Protein AF-A0AA38Z536-F1 (afdb_monomer)

Radius of gyration: 33.62 Å; Cα contacts (8 Å, |Δi|>4): 97; chains: 1; bounding box: 64×44×102 Å

Solvent-accessible surface area (backbone atoms only — not comparable to full-atom values): 11945 Å² total; per-residue (Å²): 142,62,70,73,62,55,55,57,58,55,58,67,61,64,76,76,74,80,91,87,88,82,88,83,91,82,86,88,86,90,86,88,88,89,85,88,85,90,78,90,76,82,84,76,83,77,80,72,79,74,74,76,77,74,78,80,74,77,75,49,73,65,57,50,51,50,48,53,52,50,51,48,32,70,76,73,52,55,85,75,79,67,64,98,62,89,63,66,28,46,26,67,74,51,69,68,59,77,77,63,91,86,68,74,83,74,89,58,80,62,37,54,79,70,76,60,57,69,59,51,52,53,52,51,50,60,68,57,49,84,80,79,60,52,50,52,58,50,52,74,47,49,67,70,32,37,32,67,68,42,35,52,53,53,62,69,43,57,73,52,67,33,83,41,33,72,50,48,52,48,55,52,43,64,67,58,62,76,71,123

pLDDT: mean 72.98, std 23.35, range [28.44, 97.69]

Mean predicted aligned error: 19.37 Å

Organism: Vitis rotundifolia (NCBI:txid103349)

Secondary structure (DSSP, 8-state):
--HHHHHHHHHHHHTT--------------------------------------------HHHHHHHHHHHHHHHH-S-----S----SB-HHHHTPPPPTT--PPPPPPBSS-S-HHHHHHHHHHHH-SS---HHHHHHHHGGGB-THHHHHHHTSPTT-B-SHHHHHHHHHHHHGGG-

Foldseek 3Di:
DPPVVVVVVVVVVVPPPDDDDDDDDDDDDDDDDDDDDDDDDDDDDDPPPPPPPPPPPDDDPVNVVVVVVVVCCVVPVDPPPPDPDQAAQAAVVLVPDDDDVPDDQFQAQADALPDDLVVSVVRLCVRQPPDDDAQSNSSVNVLNNYDHPLNVVRSVRHHNNDHGNVRVSVVSCVVRVPPD

Sequence (180 aa):
MQIASLINKVEAQVQNTGESSQGLNHLPNVASPLDDAPHAYRTVQAERQTVESASVASLSIQQLQDMITNTIRAQYGGPSQSTLMYSKPYTKRIDNLRMSVGYQPPKFQSFDRKGNPKQHVAHFVETCNNASTDGDLLVKQFVRSLRGNAFDWYIDLALECIDSWDQMEREFLNRFYSTQ

Structure (mmCIF, N/CA/C/O backbone):
data_AF-A0AA38Z536-F1
#
_entry.id   AF-A0AA38Z536-F1
#
loop_
_atom_site.group_PDB
_atom_site.id
_atom_site.type_symbol
_atom_site.label_atom_id
_atom_site.label_alt_id
_atom_site.label_comp_id
_atom_site.label_asym_id
_atom_site.label_entity_id
_atom_site.label_seq_id
_atom_site.pdbx_PDB_ins_code
_atom_site.Cartn_x
_atom_site.Cartn_y
_atom_site.Cartn_z
_atom_site.occupancy
_atom_site.B_iso_or_equiv
_atom_site.auth_seq_id
_atom_site.auth_comp_id
_atom_site.auth_asym_id
_atom_site.auth_atom_id
_atom_site.pdbx_PDB_model_num
ATOM 1 N N . MET A 1 1 ? -12.674 -15.496 12.091 1.00 48.91 1 MET A N 1
ATOM 2 C CA . MET A 1 1 ? -13.256 -16.589 12.906 1.00 48.91 1 MET A CA 1
ATOM 3 C C . MET A 1 1 ? -13.116 -16.289 14.405 1.00 48.91 1 MET A C 1
ATOM 5 O O . MET A 1 1 ? -12.268 -16.880 15.053 1.00 48.91 1 MET A O 1
ATOM 9 N N . GLN A 1 2 ? -13.893 -15.354 14.970 1.00 54.22 2 GLN A N 1
ATOM 10 C CA . GLN A 1 2 ? -13.839 -15.067 16.424 1.00 54.22 2 GLN A CA 1
ATOM 11 C C . GLN A 1 2 ? -15.216 -15.015 17.109 1.00 54.22 2 GLN A C 1
ATOM 13 O O . GLN A 1 2 ? -15.301 -15.277 18.304 1.00 54.22 2 GLN A O 1
ATOM 18 N N . ILE A 1 3 ? -16.304 -14.797 16.360 1.00 49.22 3 ILE A N 1
ATOM 19 C CA . ILE A 1 3 ? -17.669 -14.733 16.917 1.00 49.22 3 ILE A CA 1
ATOM 20 C C . ILE A 1 3 ? -18.107 -16.089 17.503 1.00 49.22 3 ILE A C 1
ATOM 22 O O . ILE A 1 3 ? -18.658 -16.136 18.598 1.00 49.22 3 ILE A O 1
ATOM 26 N N . ALA A 1 4 ? -17.779 -17.204 16.838 1.00 46.78 4 ALA A N 1
ATOM 27 C CA . ALA A 1 4 ? -18.157 -18.545 17.298 1.00 46.78 4 ALA A CA 1
ATOM 28 C C . ALA A 1 4 ? -17.509 -18.950 18.641 1.00 46.78 4 ALA A C 1
ATOM 30 O O . ALA A 1 4 ? -18.078 -19.740 19.387 1.00 46.78 4 ALA A O 1
ATOM 31 N N . SER A 1 5 ? -16.344 -18.386 18.982 1.00 57.59 5 SER A N 1
ATOM 32 C CA . SER A 1 5 ? -15.638 -18.710 20.233 1.00 57.59 5 SER A CA 1
ATOM 33 C C . SER A 1 5 ? -16.320 -18.097 21.465 1.00 57.59 5 SER A C 1
ATOM 35 O O . SER A 1 5 ? -16.275 -18.657 22.559 1.00 57.59 5 SER A O 1
ATOM 37 N N . LEU A 1 6 ? -17.005 -16.963 21.287 1.00 57.28 6 LEU A N 1
ATOM 38 C CA . LEU A 1 6 ? -17.687 -16.260 22.375 1.00 57.28 6 LEU A CA 1
ATOM 39 C C . LEU A 1 6 ? -19.001 -16.942 22.778 1.00 57.28 6 LEU A C 1
ATOM 41 O O . LEU A 1 6 ? -19.302 -16.994 23.968 1.00 57.28 6 LEU A O 1
ATOM 45 N N . ILE A 1 7 ? -19.737 -17.516 21.819 1.00 63.94 7 ILE A N 1
ATOM 46 C CA . ILE A 1 7 ? -21.011 -18.211 22.083 1.00 63.94 7 ILE A CA 1
ATOM 47 C C . ILE A 1 7 ? -20.775 -19.456 22.951 1.00 63.94 7 ILE A C 1
ATOM 49 O O . ILE A 1 7 ? -21.395 -19.598 24.003 1.00 63.94 7 ILE A O 1
ATOM 53 N N . ASN A 1 8 ? -19.779 -20.278 22.601 1.00 57.94 8 ASN A N 1
ATOM 54 C CA . ASN A 1 8 ? -19.436 -21.478 23.374 1.00 57.94 8 ASN A CA 1
ATOM 55 C C . ASN A 1 8 ? -19.015 -21.166 24.820 1.00 57.94 8 ASN A C 1
ATOM 57 O O . ASN A 1 8 ? -19.243 -21.963 25.729 1.00 57.94 8 ASN A O 1
ATOM 61 N N . LYS A 1 9 ? -18.403 -19.999 25.060 1.00 57.59 9 LYS A N 1
ATOM 62 C CA . LYS A 1 9 ? -17.965 -19.604 26.405 1.00 57.59 9 LYS A CA 1
ATOM 63 C C . LYS A 1 9 ? -19.130 -19.181 27.304 1.00 57.59 9 LYS A C 1
ATOM 65 O O . LYS A 1 9 ? -19.032 -19.342 28.516 1.00 57.59 9 LYS A O 1
ATOM 70 N N . VAL A 1 10 ? -20.213 -18.664 26.723 1.00 56.56 10 VAL A N 1
ATOM 71 C CA . VAL A 1 10 ? -21.434 -18.306 27.459 1.00 56.56 10 VAL A CA 1
ATOM 72 C C . VAL A 1 10 ? -22.244 -19.557 27.797 1.00 56.56 10 VAL A C 1
ATOM 74 O O . VAL A 1 10 ? -22.670 -19.707 28.939 1.00 56.56 10 VAL A O 1
ATOM 77 N N . GLU A 1 11 ? -22.385 -20.497 26.861 1.00 54.31 11 GLU A N 1
ATOM 78 C CA . GLU A 1 11 ? -23.146 -21.737 27.088 1.00 54.31 11 GLU A CA 1
ATOM 79 C C . GLU A 1 11 ? -22.518 -22.622 28.178 1.00 54.31 11 GLU A C 1
ATOM 81 O O . GLU A 1 11 ? -23.232 -23.151 29.031 1.00 54.31 11 GLU A O 1
ATOM 86 N N . ALA A 1 12 ? -21.183 -22.684 28.245 1.00 53.28 12 ALA A N 1
ATOM 87 C CA . ALA A 1 12 ? -20.464 -23.443 29.272 1.00 53.28 12 ALA A CA 1
ATOM 88 C C . ALA A 1 12 ? -20.621 -22.882 30.703 1.00 53.28 12 ALA A C 1
ATOM 90 O O . ALA A 1 12 ? -20.361 -23.592 31.672 1.00 53.28 12 ALA A O 1
ATOM 91 N N . GLN A 1 13 ? -21.027 -21.617 30.861 1.00 49.41 13 GLN A N 1
ATOM 92 C CA . GLN A 1 13 ? -21.237 -20.996 32.177 1.00 49.41 13 GLN A CA 1
ATOM 93 C C . GLN A 1 13 ? -22.676 -21.167 32.685 1.00 49.41 13 GLN A C 1
ATOM 95 O O . GLN A 1 13 ? -22.898 -21.134 33.891 1.00 49.41 13 GLN A O 1
ATOM 100 N N . VAL A 1 14 ? -23.643 -21.402 31.792 1.00 52.78 14 VAL A N 1
ATOM 101 C CA . VAL A 1 14 ? -25.063 -21.570 32.152 1.00 52.78 14 VAL A CA 1
ATOM 102 C C . VAL A 1 14 ? -25.354 -22.967 32.717 1.00 52.78 14 VAL A C 1
ATOM 104 O O . VAL A 1 14 ? -26.267 -23.132 33.519 1.00 52.78 14 VAL A O 1
ATOM 107 N N . GLN A 1 15 ? -24.561 -23.979 32.361 1.00 44.53 15 GLN A N 1
ATOM 108 C CA . GLN A 1 15 ? -24.802 -25.370 32.773 1.00 44.53 15 GLN A CA 1
ATOM 109 C C . GLN A 1 15 ? -24.241 -25.738 34.155 1.00 44.53 15 GLN A C 1
ATOM 111 O O . GLN A 1 15 ? -24.565 -26.803 34.666 1.00 44.53 15 GLN A O 1
ATOM 116 N N . ASN A 1 16 ? -23.436 -24.875 34.787 1.00 42.03 16 ASN A N 1
ATOM 117 C CA . ASN A 1 16 ? -22.766 -25.196 36.056 1.00 42.03 16 ASN A CA 1
ATOM 118 C C . ASN A 1 16 ? -23.442 -24.584 37.299 1.00 42.03 16 ASN A C 1
ATOM 120 O O . ASN A 1 16 ? -22.838 -24.500 38.365 1.00 42.03 16 ASN A O 1
ATOM 124 N N . THR A 1 17 ? -24.679 -24.098 37.179 1.00 42.50 17 THR A N 1
ATOM 125 C CA . THR A 1 17 ? -25.432 -23.521 38.308 1.00 42.50 17 THR A CA 1
ATOM 126 C C . THR A 1 17 ? -26.811 -24.159 38.420 1.00 42.50 17 THR A C 1
ATOM 128 O O . THR A 1 17 ? -27.846 -23.539 38.209 1.00 42.50 17 THR A O 1
ATOM 131 N N . GLY A 1 18 ? -26.820 -25.441 38.763 1.00 37.59 18 GLY A N 1
ATOM 132 C CA . GLY A 1 18 ? -28.029 -26.157 39.131 1.00 37.59 18 GLY A CA 1
ATOM 133 C C . GLY A 1 18 ? -27.664 -27.370 39.965 1.00 37.59 18 GLY A C 1
ATOM 134 O O . GLY A 1 18 ? -27.091 -28.300 39.421 1.00 37.59 18 GLY A O 1
ATOM 135 N N . GLU A 1 19 ? -27.970 -27.295 41.265 1.00 32.78 19 GLU A N 1
ATOM 136 C CA . GLU A 1 19 ? -28.368 -28.382 42.181 1.00 32.78 19 GLU A CA 1
ATOM 137 C C . GLU A 1 19 ? -27.774 -28.202 43.587 1.00 32.78 19 GLU A C 1
ATOM 139 O O . GLU A 1 19 ? -26.619 -28.507 43.858 1.00 32.78 19 GLU A O 1
ATOM 144 N N . SER A 1 20 ? -28.597 -27.713 44.518 1.00 31.47 20 SER A N 1
ATOM 145 C CA . SER A 1 20 ? -29.037 -28.523 45.663 1.00 31.47 20 SER A CA 1
ATOM 146 C C . SER A 1 20 ? -29.929 -27.671 46.566 1.00 31.47 20 SER A C 1
ATOM 148 O O . SER A 1 20 ? -29.480 -26.783 47.289 1.00 31.47 20 SER A O 1
AT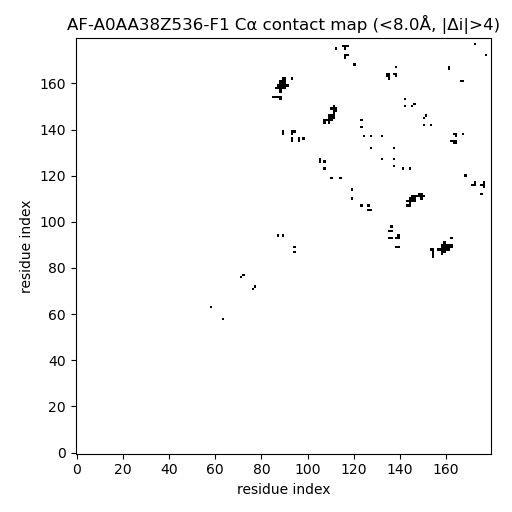OM 150 N N . SER A 1 21 ? -31.232 -27.927 46.483 1.00 39.59 21 SER A N 1
ATOM 151 C CA . SER A 1 21 ? -32.234 -27.451 47.429 1.00 39.59 21 SER A CA 1
ATOM 152 C C . SER A 1 21 ? -32.674 -28.633 48.276 1.00 39.59 21 SER A C 1
ATOM 154 O O . SER A 1 21 ? -33.301 -29.538 47.738 1.00 39.59 21 SER A O 1
ATOM 156 N N . GLN A 1 22 ? -32.423 -28.608 49.585 1.00 32.88 22 GLN A N 1
ATOM 157 C CA . GLN A 1 22 ? -33.219 -29.357 50.561 1.00 32.88 22 GLN A CA 1
ATOM 158 C C . GLN A 1 22 ? -33.340 -28.528 51.841 1.00 32.88 22 GLN A C 1
ATOM 160 O O . GLN A 1 22 ? -32.366 -28.306 52.555 1.00 32.88 22 GLN A O 1
ATOM 165 N N . GLY A 1 23 ? -34.545 -28.011 52.082 1.00 30.98 23 GLY A N 1
ATOM 166 C CA . GLY A 1 23 ? -34.912 -27.356 53.331 1.00 30.98 23 GLY A CA 1
ATOM 167 C C . GLY A 1 23 ? -35.476 -28.344 54.347 1.00 30.98 23 GLY A C 1
ATOM 168 O O . GLY A 1 23 ? -35.810 -29.469 53.994 1.00 30.98 23 GLY A O 1
ATOM 169 N N . LEU A 1 24 ? -35.633 -27.878 55.588 1.00 29.41 24 LEU A N 1
ATOM 170 C CA . LEU A 1 24 ? -36.774 -28.185 56.458 1.00 29.41 24 LEU A CA 1
ATOM 171 C C . LEU A 1 24 ? -36.710 -27.293 57.706 1.00 29.41 24 LEU A C 1
ATOM 173 O O . LEU A 1 24 ? -35.782 -27.367 58.506 1.00 29.41 24 LEU A O 1
ATOM 177 N N . ASN A 1 25 ? -37.721 -26.436 57.845 1.00 30.33 25 ASN A N 1
ATOM 178 C CA . ASN A 1 25 ? -38.027 -25.716 59.074 1.00 30.33 25 ASN A CA 1
ATOM 179 C C . ASN A 1 25 ? -38.697 -26.678 60.064 1.00 30.33 25 ASN A C 1
ATOM 181 O O . ASN A 1 25 ? -39.648 -27.360 59.687 1.00 30.33 25 ASN A O 1
ATOM 185 N N . HIS A 1 26 ? -38.277 -26.660 61.329 1.00 29.09 26 HIS A N 1
ATOM 186 C CA . HIS A 1 26 ? -39.119 -27.062 62.459 1.00 29.09 26 HIS A CA 1
ATOM 187 C C . HIS A 1 26 ? -38.606 -26.419 63.764 1.00 29.09 26 HIS A C 1
ATOM 189 O O . HIS A 1 26 ? -37.477 -26.647 64.183 1.00 29.09 26 HIS A O 1
ATOM 195 N N . LEU A 1 27 ? -39.459 -25.626 64.413 1.00 30.23 27 LEU A N 1
ATOM 196 C CA . LEU A 1 27 ? -39.486 -25.387 65.870 1.00 30.23 27 LEU A CA 1
ATOM 197 C C . LEU A 1 27 ? -40.826 -25.991 66.379 1.00 30.23 27 LEU A C 1
ATOM 199 O O . LEU A 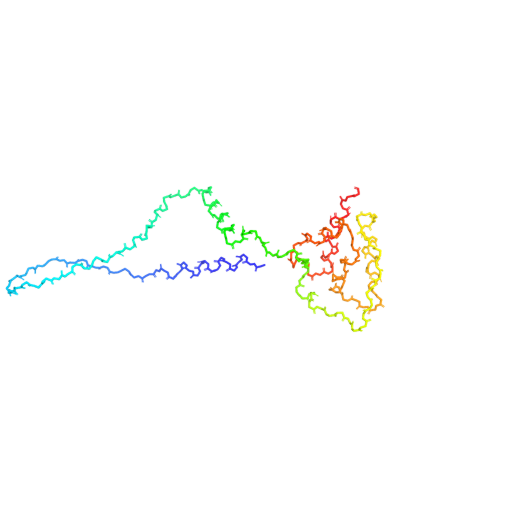1 27 ? -41.653 -26.306 65.513 1.00 30.23 27 LEU A O 1
ATOM 203 N N . PRO A 1 28 ? -41.137 -26.131 67.692 1.00 49.03 28 PRO A N 1
ATOM 204 C CA . PRO A 1 28 ? -40.502 -25.562 68.895 1.00 49.03 28 PRO A CA 1
ATOM 205 C C . PRO A 1 28 ? -40.251 -26.580 70.041 1.00 49.03 28 PRO A C 1
ATOM 207 O O . PRO A 1 28 ? -40.655 -27.732 69.933 1.00 49.03 28 PRO A O 1
ATOM 210 N N . ASN A 1 29 ? -39.613 -26.160 71.151 1.00 28.44 29 ASN A N 1
ATOM 211 C CA . ASN A 1 29 ? -40.203 -26.173 72.516 1.00 28.44 29 ASN A CA 1
ATOM 212 C C . ASN A 1 29 ? -39.171 -26.204 73.687 1.00 28.44 29 ASN A C 1
ATOM 214 O O . ASN A 1 29 ? -38.455 -27.179 73.873 1.00 28.44 29 ASN A O 1
ATOM 218 N N . VAL A 1 30 ? -39.172 -25.109 74.465 1.00 34.03 30 VAL A N 1
ATOM 219 C CA . VAL A 1 30 ? -39.109 -24.916 75.943 1.00 34.03 30 VAL A CA 1
ATOM 220 C C . VAL A 1 30 ? -38.250 -25.816 76.859 1.00 34.03 30 VAL A C 1
ATOM 222 O O . VAL A 1 30 ? -38.558 -26.988 77.039 1.00 34.03 30 VAL A O 1
ATOM 225 N N . ALA A 1 31 ? -37.332 -25.179 77.615 1.00 29.97 31 ALA A N 1
ATOM 226 C CA . ALA A 1 31 ? -37.276 -25.155 79.099 1.00 29.97 31 ALA A CA 1
ATOM 227 C C . ALA A 1 31 ? -36.183 -24.171 79.614 1.00 29.97 31 ALA A C 1
ATOM 229 O O . ALA A 1 31 ? -35.079 -24.137 79.081 1.00 29.97 31 ALA A O 1
ATOM 230 N N . SER A 1 32 ? -36.496 -23.361 80.634 1.00 34.34 32 SER A N 1
ATOM 231 C CA . SER A 1 32 ? -35.584 -22.472 81.409 1.00 34.34 32 SER A CA 1
ATOM 232 C C . SER A 1 32 ? -35.283 -23.098 82.798 1.00 34.34 32 SER A C 1
ATOM 234 O O . SER A 1 32 ? -35.813 -24.187 83.028 1.00 34.34 32 SER A O 1
ATOM 236 N N . PRO A 1 33 ? -34.638 -22.444 83.806 1.00 56.34 33 PRO A N 1
ATOM 237 C CA . PRO A 1 33 ? -33.730 -21.270 83.878 1.00 56.34 33 PRO A CA 1
ATOM 238 C C . PRO A 1 33 ? -32.483 -21.506 84.807 1.00 56.34 33 PRO A C 1
ATOM 240 O O . PRO A 1 33 ? -32.309 -22.615 85.298 1.00 56.34 33 PRO A O 1
ATOM 243 N N . LEU A 1 34 ? -31.726 -20.423 85.107 1.00 32.44 34 LEU A N 1
ATOM 244 C CA . LEU A 1 34 ? -30.812 -20.157 86.260 1.00 32.44 34 LEU A CA 1
ATOM 245 C C . LEU A 1 34 ? -29.289 -20.203 85.980 1.00 32.44 34 LEU A C 1
ATOM 247 O O . LEU A 1 34 ? -28.713 -21.272 85.835 1.00 32.44 34 LEU A O 1
ATOM 251 N N . ASP A 1 35 ? -28.634 -19.036 85.853 1.00 33.06 35 ASP A N 1
ATOM 252 C CA . ASP A 1 35 ? -27.904 -18.367 86.958 1.00 33.06 35 ASP A CA 1
ATOM 253 C C . ASP A 1 35 ? -26.936 -17.251 86.478 1.00 33.06 35 ASP A C 1
ATOM 255 O O . ASP A 1 35 ? -26.163 -17.409 85.538 1.00 33.06 35 ASP A O 1
ATOM 259 N N . ASP A 1 36 ? -27.048 -16.115 87.174 1.00 34.31 36 ASP A N 1
ATOM 260 C CA . ASP A 1 36 ? -26.065 -15.093 87.569 1.00 34.31 36 ASP A CA 1
ATOM 261 C C . ASP A 1 36 ? -25.081 -14.355 86.615 1.00 34.31 36 ASP A C 1
ATOM 263 O O . ASP A 1 36 ? -24.112 -14.883 86.079 1.00 34.31 36 ASP A O 1
ATOM 267 N N . ALA A 1 37 ? -25.249 -13.021 86.682 1.00 37.94 37 ALA A N 1
ATOM 268 C CA . ALA A 1 37 ? -24.255 -11.935 86.719 1.00 37.94 37 ALA A CA 1
ATOM 269 C C . ALA A 1 37 ? -23.686 -11.312 85.412 1.00 37.94 37 ALA A C 1
ATOM 271 O O . ALA A 1 37 ? -23.511 -11.976 84.393 1.00 37.94 37 ALA A O 1
ATOM 272 N N . PRO A 1 38 ? -23.409 -9.981 85.412 1.00 41.34 38 PRO A N 1
ATOM 273 C CA . PRO A 1 38 ? -23.367 -9.160 84.204 1.00 41.34 38 PRO A CA 1
ATOM 274 C C . PRO A 1 38 ? -21.939 -8.795 83.778 1.00 41.34 38 PRO A C 1
ATOM 276 O O . PRO A 1 38 ? -21.229 -8.071 84.478 1.00 41.34 38 PRO A O 1
ATOM 279 N N . HIS A 1 39 ? -21.546 -9.198 82.569 1.00 37.09 39 HIS A N 1
ATOM 280 C CA . HIS A 1 39 ? -20.328 -8.704 81.932 1.00 37.09 39 HIS A CA 1
ATOM 281 C C . HIS A 1 39 ? -20.659 -7.775 80.767 1.00 37.09 39 HIS A C 1
ATOM 283 O O . HIS A 1 39 ? -21.198 -8.172 79.736 1.00 37.09 39 HIS A O 1
ATOM 289 N N . ALA A 1 40 ? -20.319 -6.504 80.975 1.00 45.66 40 ALA A N 1
ATOM 290 C CA . ALA A 1 40 ? -20.342 -5.447 79.986 1.00 45.66 40 ALA A CA 1
ATOM 291 C C . ALA A 1 40 ? -19.540 -5.855 78.742 1.00 45.66 40 ALA A C 1
ATOM 293 O O . ALA A 1 40 ? -18.309 -5.905 78.778 1.00 45.66 40 ALA A O 1
ATOM 294 N N . TYR A 1 41 ? -20.229 -6.103 77.630 1.00 30.12 41 TYR A N 1
ATOM 295 C CA . TYR A 1 41 ? -19.590 -6.184 76.326 1.00 30.12 41 TYR A CA 1
ATOM 296 C C . TYR A 1 41 ? -19.787 -4.865 75.578 1.00 30.12 41 TYR A C 1
ATOM 298 O O . TYR A 1 41 ? -20.886 -4.377 75.328 1.00 30.12 41 TYR A O 1
ATOM 306 N N . ARG A 1 42 ? -18.640 -4.270 75.275 1.00 39.06 42 ARG A N 1
ATOM 307 C CA . ARG A 1 42 ? -18.422 -3.092 74.448 1.00 39.06 42 ARG A CA 1
ATOM 308 C C . ARG A 1 42 ? -18.968 -3.354 73.042 1.00 39.06 42 ARG A C 1
ATOM 310 O O . ARG A 1 42 ? -18.449 -4.212 72.334 1.00 39.06 42 ARG A O 1
ATOM 317 N N . THR A 1 43 ? -19.987 -2.603 72.632 1.00 34.22 43 THR A N 1
ATOM 318 C CA . THR A 1 43 ? -20.490 -2.602 71.254 1.00 34.22 43 THR A CA 1
ATOM 319 C C . THR A 1 43 ? -19.412 -2.041 70.331 1.00 34.22 43 THR A C 1
ATOM 321 O O . THR A 1 43 ? -19.176 -0.836 70.303 1.00 34.22 43 THR A O 1
ATOM 324 N N . VAL A 1 44 ? -18.739 -2.910 69.580 1.00 39.25 44 VAL A N 1
ATOM 325 C CA . VAL A 1 44 ? -17.951 -2.502 68.415 1.00 39.25 44 VAL A CA 1
ATOM 326 C C . VAL A 1 44 ? -18.920 -2.505 67.236 1.00 39.25 44 VAL A C 1
ATOM 328 O O . VAL A 1 44 ? -19.355 -3.563 66.786 1.00 39.25 44 VAL A O 1
ATOM 331 N N . GLN A 1 45 ? -19.333 -1.317 66.794 1.00 37.84 45 GLN A N 1
ATOM 332 C CA . GLN A 1 45 ? -20.113 -1.151 65.570 1.00 37.84 45 GLN A CA 1
ATOM 333 C C . GLN A 1 45 ? -19.238 -1.572 64.385 1.00 37.84 45 GLN A C 1
ATOM 335 O O . GLN A 1 45 ? -18.292 -0.880 64.023 1.00 37.84 45 GLN A O 1
ATOM 340 N N . ALA A 1 46 ? -19.534 -2.730 63.799 1.00 40.31 46 ALA A N 1
ATOM 341 C CA . ALA A 1 46 ? -19.035 -3.080 62.481 1.00 40.31 46 ALA A CA 1
ATOM 342 C C . ALA A 1 46 ? -19.844 -2.276 61.456 1.00 40.31 46 ALA A C 1
ATOM 344 O O . ALA A 1 46 ? -21.001 -2.600 61.178 1.00 40.31 46 ALA A O 1
ATOM 345 N N . GLU A 1 47 ? -19.250 -1.212 60.919 1.00 38.50 47 GLU A N 1
ATOM 346 C CA . GLU A 1 47 ? -19.753 -0.535 59.727 1.00 38.50 47 GLU A CA 1
ATOM 347 C C . GLU A 1 47 ? -19.725 -1.533 58.563 1.00 38.50 47 GLU A C 1
ATOM 349 O O . GLU A 1 47 ? -18.718 -1.728 57.884 1.00 38.50 47 GLU A O 1
ATOM 354 N N . ARG A 1 48 ? -20.852 -2.212 58.332 1.00 42.84 48 ARG A N 1
ATOM 355 C CA . ARG A 1 48 ? -21.129 -2.792 57.022 1.00 42.84 48 ARG A CA 1
ATOM 356 C C . ARG A 1 48 ? -21.222 -1.617 56.059 1.00 42.84 48 ARG A C 1
ATOM 358 O O . ARG A 1 48 ? -22.217 -0.899 56.066 1.00 42.84 48 ARG A O 1
ATOM 365 N N . GLN A 1 49 ? -20.197 -1.436 55.230 1.00 40.25 49 GLN A N 1
ATOM 366 C CA . GLN A 1 49 ? -20.367 -0.742 53.962 1.00 40.25 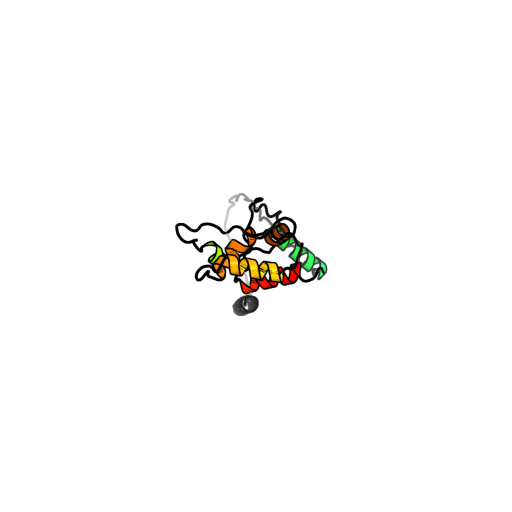49 GLN A CA 1
ATOM 367 C C . GLN A 1 49 ? -21.457 -1.488 53.197 1.00 40.25 49 GLN A C 1
ATOM 369 O O . GLN A 1 49 ? -21.237 -2.561 52.633 1.00 40.25 49 GLN A O 1
ATOM 374 N N . THR A 1 50 ? -22.666 -0.942 53.249 1.00 37.62 50 THR A N 1
ATOM 375 C CA . THR A 1 50 ? -23.744 -1.295 52.342 1.00 37.62 50 THR A CA 1
ATOM 376 C C . THR A 1 50 ? -23.240 -0.933 50.956 1.00 37.62 50 THR A C 1
ATOM 378 O O . THR A 1 50 ? -23.245 0.232 50.569 1.00 37.62 50 THR A O 1
ATOM 381 N N . VAL A 1 51 ? -22.748 -1.923 50.213 1.00 47.72 51 VAL A N 1
ATOM 382 C CA . VAL A 1 51 ? -22.702 -1.800 48.761 1.00 47.72 51 VAL A CA 1
ATOM 383 C C . VAL A 1 51 ? -24.166 -1.744 48.362 1.00 47.72 51 VAL A C 1
ATOM 385 O O . VAL A 1 51 ? -24.855 -2.766 48.372 1.00 47.72 51 VAL A O 1
ATOM 388 N N . GLU A 1 52 ? -24.666 -0.529 48.147 1.00 43.72 52 GLU A N 1
ATOM 389 C CA . GLU A 1 52 ? -25.993 -0.289 47.607 1.00 43.72 52 GLU A CA 1
ATOM 390 C C . GLU A 1 52 ? -26.080 -1.053 46.287 1.00 43.72 52 GLU A C 1
ATOM 392 O O . GLU A 1 52 ? -25.578 -0.628 45.248 1.00 43.72 52 GLU A O 1
ATOM 397 N N . SER A 1 53 ? -26.661 -2.250 46.344 1.00 53.50 53 SER A N 1
ATOM 398 C CA . SER A 1 53 ? -27.031 -2.991 45.151 1.00 53.50 53 SER A CA 1
ATOM 399 C C . SER A 1 53 ? -28.210 -2.242 44.560 1.00 53.50 53 SER A C 1
ATOM 401 O O . SER A 1 53 ? -29.358 -2.463 44.945 1.00 53.50 53 SER A O 1
ATOM 403 N N . ALA A 1 54 ? -27.905 -1.278 43.690 1.00 60.69 54 ALA A N 1
ATOM 404 C CA . ALA A 1 54 ? -28.905 -0.558 42.933 1.00 60.69 54 ALA A CA 1
ATOM 405 C C . ALA A 1 54 ? -29.754 -1.587 42.180 1.00 60.69 54 ALA A C 1
ATOM 407 O O . ALA A 1 54 ? -29.259 -2.353 41.352 1.00 60.69 54 ALA A O 1
ATOM 408 N N . SER A 1 55 ? -31.039 -1.631 42.521 1.00 61.88 55 SER A N 1
ATOM 409 C CA . SER A 1 55 ? -32.021 -2.438 41.813 1.00 61.88 55 SER A CA 1
ATOM 410 C C . SER A 1 55 ? -32.054 -1.993 40.351 1.00 61.88 55 SER A C 1
ATOM 412 O O . SER A 1 55 ? -32.388 -0.845 40.054 1.00 61.88 55 SER A O 1
ATOM 414 N N . VAL A 1 56 ? -31.700 -2.892 39.432 1.00 61.72 56 VAL A N 1
ATOM 415 C CA . VAL A 1 56 ? -31.816 -2.683 37.982 1.00 61.72 56 VAL A CA 1
ATOM 416 C C . VAL A 1 56 ? -33.273 -2.849 37.561 1.00 61.72 56 VAL A C 1
ATOM 418 O O . VAL A 1 56 ? -33.648 -3.792 36.866 1.00 61.72 56 VAL A O 1
ATOM 421 N N . ALA A 1 57 ? -34.133 -1.942 38.017 1.00 59.34 57 ALA A N 1
ATOM 422 C CA . ALA A 1 57 ? -35.480 -1.836 37.485 1.00 59.34 57 ALA A CA 1
ATOM 423 C C . ALA A 1 57 ? -35.373 -1.486 35.990 1.00 59.34 57 ALA A C 1
ATOM 425 O O . ALA A 1 57 ? -35.002 -0.371 35.636 1.00 59.34 57 ALA A O 1
ATOM 426 N N . SER A 1 58 ? -35.611 -2.499 35.148 1.00 67.31 58 SER A N 1
ATOM 427 C CA . SER A 1 58 ? -35.783 -2.461 33.688 1.00 67.31 58 SER A CA 1
ATOM 428 C C . SER A 1 58 ? -35.083 -1.295 32.980 1.00 67.31 58 SER A C 1
ATOM 430 O O . SER A 1 58 ? -35.698 -0.260 32.716 1.00 67.31 58 SER A O 1
ATOM 432 N N . LEU A 1 59 ? -33.809 -1.477 32.621 1.00 77.19 59 LEU A N 1
ATOM 433 C CA . LEU A 1 59 ? -33.159 -0.557 31.693 1.00 77.19 59 LEU A CA 1
ATOM 434 C C . LEU A 1 59 ? -33.856 -0.635 30.331 1.00 77.19 59 LEU A C 1
ATOM 436 O O . LEU A 1 59 ? -34.078 -1.719 29.789 1.00 77.19 59 LEU A O 1
ATOM 440 N N . SER A 1 60 ? -34.175 0.521 29.758 1.00 88.81 60 SER A N 1
ATOM 441 C CA . SER A 1 60 ? -34.602 0.603 28.365 1.00 88.81 60 SER A CA 1
ATOM 442 C C . SER A 1 60 ? -33.463 0.197 27.427 1.00 88.81 60 SER A C 1
ATOM 444 O O . SER A 1 60 ? -32.281 0.288 27.768 1.00 88.81 60 SER A O 1
ATOM 446 N N . ILE A 1 61 ? -33.816 -0.191 26.200 1.00 87.25 61 ILE A N 1
ATOM 447 C CA . ILE A 1 61 ? -32.840 -0.513 25.149 1.00 87.25 61 ILE A CA 1
ATOM 448 C C . ILE A 1 61 ? -31.860 0.650 24.939 1.00 87.25 61 ILE A C 1
ATOM 450 O O . ILE A 1 61 ? -30.666 0.413 24.778 1.00 87.25 61 ILE A O 1
ATOM 454 N N . GLN A 1 62 ? -32.338 1.895 25.016 1.00 89.31 62 GLN A N 1
ATOM 455 C CA . GLN A 1 62 ? -31.485 3.074 24.871 1.00 89.31 62 GLN A CA 1
ATOM 456 C C . GLN A 1 62 ? -30.466 3.181 26.010 1.00 89.31 62 GLN A C 1
ATOM 458 O O . GLN A 1 62 ? -29.285 3.392 25.766 1.00 89.31 62 GLN A O 1
ATOM 463 N N . GLN A 1 63 ? -30.890 2.947 27.252 1.00 87.69 63 GLN A N 1
ATOM 464 C CA . GLN A 1 63 ? -29.985 2.990 28.403 1.00 87.69 63 GLN A CA 1
ATOM 465 C C . GLN A 1 63 ? -28.945 1.865 28.356 1.00 87.69 63 GLN A C 1
ATOM 467 O O . GLN A 1 63 ? -27.804 2.066 28.767 1.00 87.69 63 GLN A O 1
ATOM 472 N N . LEU A 1 64 ? -29.308 0.697 27.816 1.00 90.81 64 LEU A N 1
ATOM 473 C CA . LEU A 1 64 ? -28.353 -0.381 27.560 1.00 90.81 64 LEU A CA 1
ATOM 474 C C . LEU A 1 64 ? -27.340 0.012 26.478 1.00 90.81 64 LEU A C 1
ATOM 476 O O . LEU A 1 64 ? -26.144 -0.204 26.664 1.00 90.81 64 LEU A O 1
ATOM 480 N N . GLN A 1 65 ? -27.788 0.622 25.378 1.00 90.00 65 GLN A N 1
ATOM 481 C CA . GLN A 1 65 ? -26.903 1.118 24.317 1.00 90.00 65 GLN A CA 1
ATOM 482 C C . GLN A 1 65 ? -25.941 2.193 24.829 1.00 90.00 65 GLN A C 1
ATOM 484 O O . GLN A 1 65 ? -24.746 2.143 24.527 1.00 90.00 65 GLN A O 1
ATOM 489 N N . ASP A 1 66 ? -26.437 3.123 25.640 1.00 89.94 66 ASP A N 1
ATOM 490 C CA . ASP A 1 66 ? -25.637 4.196 26.220 1.00 89.94 66 ASP A CA 1
ATOM 491 C C . ASP A 1 66 ? -24.625 3.638 27.221 1.00 89.94 66 ASP A C 1
ATOM 493 O O . ASP A 1 66 ? -23.455 4.013 27.189 1.00 89.94 66 ASP A O 1
ATOM 497 N N . MET A 1 67 ? -25.032 2.686 28.065 1.00 93.25 67 MET A N 1
ATOM 498 C CA . MET A 1 67 ? -24.133 2.008 28.997 1.00 93.25 67 MET A CA 1
ATOM 499 C C . MET A 1 67 ? -23.028 1.254 28.253 1.00 93.25 67 MET A C 1
ATOM 501 O O . MET A 1 67 ? -21.859 1.451 28.562 1.00 93.25 67 MET A O 1
ATOM 505 N N . ILE A 1 68 ? -23.364 0.465 27.226 1.00 89.06 68 ILE A N 1
ATOM 506 C CA . ILE A 1 68 ? -22.379 -0.256 26.403 1.00 89.06 68 ILE A CA 1
ATOM 507 C C . ILE A 1 68 ? -21.418 0.734 25.740 1.00 89.06 68 ILE A C 1
ATOM 509 O O . ILE A 1 68 ? -20.203 0.565 25.812 1.00 89.06 68 ILE A O 1
ATOM 513 N N . THR A 1 69 ? -21.949 1.799 25.142 1.00 88.81 69 THR A N 1
ATOM 514 C CA . THR A 1 69 ? -21.152 2.831 24.470 1.00 88.81 69 THR A CA 1
ATOM 515 C C . THR A 1 69 ? -20.216 3.535 25.452 1.00 88.81 69 THR A C 1
ATOM 517 O O . THR A 1 69 ? -19.040 3.742 25.153 1.00 88.81 69 THR A O 1
ATOM 520 N N . ASN A 1 70 ? -20.706 3.875 26.643 1.00 86.81 70 ASN A N 1
ATOM 521 C CA . ASN A 1 70 ? -19.929 4.549 27.677 1.00 86.81 70 ASN A CA 1
ATOM 522 C C . ASN A 1 70 ? -18.882 3.622 28.295 1.00 86.81 70 ASN A C 1
ATOM 524 O O . ASN A 1 70 ? -17.757 4.060 28.505 1.00 86.81 70 ASN A O 1
ATOM 528 N N . THR A 1 71 ? -19.197 2.346 28.524 1.00 87.38 71 THR A N 1
ATOM 529 C CA . THR A 1 71 ? -18.238 1.352 29.019 1.00 87.38 71 THR A CA 1
ATOM 530 C C . THR A 1 71 ? -17.160 1.055 27.979 1.00 87.38 71 THR A C 1
ATOM 532 O O . THR A 1 71 ? -15.986 1.023 28.331 1.00 87.38 71 THR A O 1
ATOM 535 N N . ILE A 1 72 ? -17.508 0.917 26.693 1.00 86.12 72 ILE A N 1
ATOM 536 C CA . ILE A 1 72 ? -16.519 0.769 25.614 1.00 86.12 72 ILE A CA 1
ATOM 537 C C . ILE A 1 72 ? -15.640 2.017 25.535 1.00 86.12 72 ILE A C 1
ATOM 539 O O . ILE A 1 72 ? -14.422 1.898 25.446 1.00 86.12 72 ILE A O 1
ATOM 543 N N . ARG A 1 73 ? -16.219 3.218 25.631 1.00 84.12 73 ARG A N 1
ATOM 544 C CA . ARG A 1 73 ? -15.443 4.463 25.640 1.00 84.12 73 ARG A CA 1
ATOM 545 C C . ARG A 1 73 ? -14.553 4.582 26.880 1.00 84.12 73 ARG A C 1
ATOM 547 O O . ARG A 1 73 ? -13.416 5.009 26.764 1.00 84.12 73 ARG A O 1
ATOM 554 N N . ALA A 1 74 ? -15.017 4.178 28.053 1.00 81.75 74 ALA A N 1
ATOM 555 C CA . ALA A 1 74 ? -14.214 4.223 29.272 1.00 81.75 74 ALA A CA 1
ATOM 556 C C . ALA A 1 74 ? -13.054 3.212 29.241 1.00 81.75 74 ALA A C 1
ATOM 558 O O . ALA A 1 74 ? -11.954 3.531 29.680 1.00 81.75 74 ALA A O 1
ATOM 559 N N . GLN A 1 75 ? -13.287 2.018 28.687 1.00 81.06 75 GLN A N 1
ATOM 560 C CA . GLN A 1 75 ? -12.301 0.932 28.649 1.00 81.06 75 GLN A CA 1
ATOM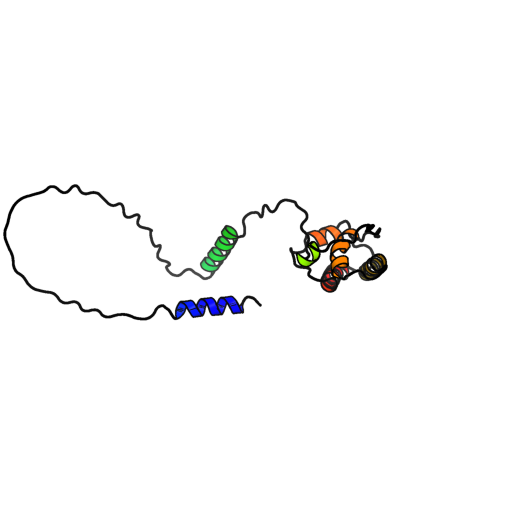 561 C C . GLN A 1 75 ? -11.354 1.004 27.441 1.00 81.06 75 GLN A C 1
ATOM 563 O O . GLN A 1 75 ? -10.222 0.536 27.523 1.00 81.06 75 GLN A O 1
ATOM 568 N N . TYR A 1 76 ? -11.810 1.574 26.323 1.00 68.75 76 TYR A N 1
ATOM 569 C CA . TYR A 1 76 ? -11.107 1.558 25.032 1.00 68.75 76 TYR A CA 1
ATOM 570 C C . TYR A 1 76 ? -11.117 2.906 24.292 1.00 68.75 76 TYR A C 1
ATOM 572 O O . TYR A 1 76 ? -10.428 3.052 23.289 1.00 68.75 76 TYR A O 1
ATOM 580 N N . GLY A 1 77 ? -11.886 3.890 24.759 1.00 62.47 77 GLY A N 1
ATOM 581 C CA . GLY A 1 77 ? -12.046 5.215 24.148 1.00 62.47 77 GLY A CA 1
ATOM 582 C C . GLY A 1 77 ? -11.500 6.348 25.015 1.00 62.47 77 GLY A C 1
ATOM 583 O O . GLY A 1 77 ? -12.096 7.425 25.074 1.00 62.47 77 GLY A O 1
ATOM 584 N N . GLY A 1 78 ? -10.364 6.126 25.680 1.00 63.72 78 GLY A N 1
ATOM 585 C CA . GLY A 1 78 ? -9.491 7.252 26.005 1.00 63.72 78 GLY A CA 1
ATOM 586 C C . GLY A 1 78 ? -9.042 7.927 24.701 1.00 63.72 78 GLY A C 1
ATOM 587 O O . GLY A 1 78 ? -9.057 7.273 23.653 1.00 63.72 78 GLY A O 1
ATOM 588 N N . PRO A 1 79 ? -8.602 9.201 24.715 1.00 54.16 79 PRO A N 1
ATOM 589 C CA . PRO A 1 79 ? -7.764 9.672 23.626 1.00 54.16 79 PRO A CA 1
ATOM 590 C C . PRO A 1 79 ? -6.617 8.672 23.566 1.00 54.16 79 PRO A C 1
ATOM 592 O O . PRO A 1 79 ? -5.856 8.569 24.530 1.00 54.16 79 PRO A O 1
ATOM 595 N N . SER A 1 80 ? -6.549 7.866 22.506 1.00 56.25 80 SER A N 1
ATOM 596 C CA . SER A 1 80 ? -5.398 7.016 22.274 1.00 56.25 80 SER A CA 1
ATOM 597 C C . SER A 1 80 ? -4.225 7.967 22.114 1.00 56.25 80 SER A C 1
ATOM 599 O O . SER A 1 80 ? -3.908 8.406 21.018 1.00 56.25 80 SER A O 1
ATOM 601 N N . GLN A 1 81 ? -3.558 8.288 23.218 1.00 55.31 81 GLN A N 1
ATOM 602 C CA . GLN A 1 81 ? -2.193 8.775 23.208 1.00 55.31 81 GLN A CA 1
ATOM 603 C C . GLN A 1 81 ? -1.288 7.584 22.879 1.00 55.31 81 GLN A C 1
ATOM 605 O O . GLN A 1 81 ? -0.349 7.263 23.596 1.00 55.31 81 GLN A O 1
ATOM 610 N N . SER A 1 82 ? -1.601 6.892 21.781 1.00 50.72 82 SER A N 1
ATOM 611 C CA . SER A 1 82 ? -0.558 6.312 20.972 1.00 50.72 82 SER A CA 1
ATOM 612 C C . SER A 1 82 ? 0.068 7.521 20.304 1.00 50.72 82 SER A C 1
ATOM 614 O O . SER A 1 82 ? -0.592 8.276 19.597 1.00 50.72 82 SER A O 1
ATOM 616 N N . THR A 1 83 ? 1.295 7.794 20.712 1.00 52.31 83 THR A N 1
ATOM 617 C CA . THR A 1 83 ? 2.186 8.827 20.214 1.00 52.31 83 THR A CA 1
ATOM 618 C C . THR A 1 83 ? 1.961 9.118 18.728 1.00 52.31 83 THR A C 1
ATOM 620 O O . THR A 1 83 ? 1.668 8.212 17.958 1.00 52.31 83 THR A O 1
ATOM 623 N N . LEU A 1 84 ? 2.197 10.367 18.323 1.00 58.72 84 LEU A N 1
ATOM 624 C CA . LEU A 1 84 ? 2.406 10.869 16.953 1.00 58.72 84 LEU A CA 1
ATOM 625 C C . LEU A 1 84 ? 3.429 10.070 16.091 1.00 58.72 84 LEU A C 1
ATOM 627 O O . LEU A 1 84 ? 4.047 10.614 15.180 1.00 58.72 84 LEU A O 1
ATOM 631 N N . MET A 1 85 ? 3.689 8.798 16.387 1.00 73.31 85 MET A N 1
ATOM 632 C CA . MET A 1 85 ? 4.554 7.920 15.631 1.00 73.31 85 MET A CA 1
ATOM 633 C C . MET A 1 85 ? 3.808 7.372 14.425 1.00 73.31 85 MET A C 1
ATOM 635 O O . MET A 1 85 ? 2.760 6.733 14.535 1.00 73.31 85 MET A O 1
ATOM 639 N N . TYR A 1 86 ? 4.430 7.584 13.269 1.00 80.38 86 TYR A N 1
ATOM 640 C CA . TYR A 1 86 ? 4.145 6.846 12.051 1.00 80.38 86 TYR A CA 1
ATOM 641 C C . TYR A 1 86 ? 4.029 5.352 12.370 1.00 80.38 86 TYR A C 1
ATOM 643 O O . TYR A 1 86 ? 4.995 4.715 12.801 1.00 80.38 86 TYR A O 1
ATOM 651 N N . SER A 1 87 ? 2.833 4.815 12.166 1.00 84.56 87 SER A N 1
ATOM 652 C CA . SER A 1 87 ? 2.541 3.407 12.376 1.00 84.56 87 SER A CA 1
ATOM 653 C C . SER A 1 87 ? 2.369 2.723 11.029 1.00 84.56 87 SER A C 1
ATOM 655 O O . SER A 1 87 ? 1.833 3.295 10.083 1.00 84.56 87 SER A O 1
ATOM 657 N N . LYS A 1 88 ? 2.888 1.501 10.916 1.00 91.75 88 LYS A N 1
ATOM 658 C CA . LYS A 1 88 ? 2.878 0.758 9.656 1.00 91.75 88 LYS A CA 1
ATOM 659 C C . LYS A 1 88 ? 1.541 0.018 9.518 1.00 91.75 88 LYS A C 1
ATOM 661 O O . LYS A 1 88 ? 1.172 -0.702 10.443 1.00 91.75 88 LYS A O 1
ATOM 666 N N . PRO A 1 89 ? 0.840 0.138 8.378 1.00 94.25 89 PRO A N 1
ATOM 667 C CA . PRO A 1 89 ? -0.465 -0.499 8.188 1.00 94.25 89 PRO A CA 1
ATOM 668 C C . PRO A 1 89 ? -0.374 -2.004 7.908 1.00 94.25 89 PRO A C 1
ATOM 670 O O . PRO A 1 89 ? -1.392 -2.682 7.830 1.00 94.25 89 PRO A O 1
ATOM 673 N N . TYR A 1 90 ? 0.833 -2.545 7.742 1.00 95.75 90 TYR A N 1
ATOM 674 C CA . TYR A 1 90 ? 1.051 -3.960 7.470 1.00 95.75 90 TYR A CA 1
ATOM 675 C C . TYR A 1 90 ? 1.354 -4.778 8.727 1.00 95.75 90 TYR A C 1
ATOM 677 O O . TYR A 1 90 ? 1.764 -4.240 9.756 1.00 95.75 90 TYR A O 1
ATOM 685 N N . THR A 1 91 ? 1.155 -6.092 8.641 1.00 95.44 91 THR A N 1
ATOM 686 C CA . THR A 1 91 ? 1.341 -7.011 9.771 1.00 95.44 91 THR A CA 1
ATOM 687 C C . THR A 1 91 ? 2.789 -7.070 10.265 1.00 95.44 91 THR A C 1
ATOM 689 O O . THR A 1 91 ? 3.755 -6.823 9.535 1.00 95.44 91 THR A O 1
ATOM 692 N N . LYS A 1 92 ? 2.969 -7.487 11.526 1.00 93.88 92 LYS A N 1
ATOM 693 C CA . LYS A 1 92 ? 4.301 -7.704 12.123 1.00 93.88 92 LYS A CA 1
ATOM 694 C C . LYS A 1 92 ? 5.150 -8.710 11.351 1.00 93.88 92 LYS A C 1
ATOM 696 O O . LYS A 1 92 ? 6.371 -8.595 11.376 1.00 93.88 92 LYS A O 1
ATOM 701 N N . ARG A 1 93 ? 4.536 -9.678 10.656 1.00 94.81 93 ARG A N 1
ATOM 702 C CA . ARG A 1 93 ? 5.262 -10.625 9.792 1.00 94.81 93 ARG A CA 1
ATOM 703 C C . ARG A 1 93 ? 6.070 -9.862 8.743 1.00 94.81 93 ARG A C 1
ATOM 705 O O . ARG A 1 93 ? 7.278 -10.059 8.649 1.00 94.81 93 ARG A O 1
ATOM 712 N N . ILE A 1 94 ? 5.415 -8.932 8.051 1.00 94.38 94 ILE A N 1
ATOM 713 C CA . ILE A 1 94 ? 6.025 -8.064 7.039 1.00 94.38 94 ILE A CA 1
ATOM 714 C C . ILE A 1 94 ? 7.022 -7.095 7.691 1.00 94.38 94 ILE A C 1
ATOM 716 O O . ILE A 1 94 ? 8.128 -6.872 7.180 1.00 94.38 94 ILE A O 1
ATOM 720 N N . ASP A 1 95 ? 6.692 -6.543 8.863 1.00 92.38 95 ASP A N 1
ATOM 721 C CA . ASP A 1 95 ? 7.603 -5.620 9.545 1.00 92.38 95 ASP A CA 1
ATOM 722 C C . ASP A 1 95 ? 8.902 -6.276 10.037 1.00 92.38 95 ASP A C 1
ATOM 724 O O . ASP A 1 95 ? 9.960 -5.645 10.043 1.00 92.38 95 ASP A O 1
ATOM 728 N N . ASN A 1 96 ? 8.869 -7.569 10.340 1.00 93.00 96 ASN A N 1
ATOM 729 C CA . ASN A 1 96 ? 10.047 -8.317 10.766 1.00 93.00 96 ASN A CA 1
ATOM 730 C C . ASN A 1 96 ? 10.953 -8.754 9.600 1.00 93.00 96 ASN A C 1
ATOM 732 O O . ASN A 1 96 ? 12.072 -9.208 9.839 1.00 93.00 96 ASN A O 1
ATOM 736 N N . LEU A 1 97 ? 10.525 -8.589 8.340 1.00 90.44 97 LEU A N 1
ATOM 737 C CA . LEU A 1 97 ? 11.363 -8.915 7.183 1.00 90.44 97 LEU A CA 1
ATOM 738 C C . LEU A 1 97 ? 12.588 -8.009 7.095 1.00 90.44 97 LEU A C 1
ATOM 740 O O . LEU A 1 97 ? 12.490 -6.778 7.112 1.00 90.44 97 LEU A O 1
ATOM 744 N N . ARG A 1 98 ? 13.759 -8.619 6.945 1.00 88.06 98 ARG A N 1
ATOM 745 C CA . ARG A 1 98 ? 15.016 -7.892 6.802 1.00 88.06 98 ARG A CA 1
ATOM 746 C C . ARG A 1 98 ? 15.322 -7.679 5.322 1.00 88.06 98 ARG A C 1
ATOM 748 O O . ARG A 1 98 ? 15.320 -8.630 4.550 1.00 88.06 98 ARG A O 1
ATOM 755 N N . MET A 1 99 ? 15.629 -6.438 4.945 1.00 86.12 99 MET A N 1
ATOM 756 C CA . MET A 1 99 ? 16.221 -6.161 3.632 1.00 86.12 99 MET A CA 1
ATOM 757 C C . MET A 1 99 ? 17.595 -6.835 3.545 1.00 86.12 99 MET A C 1
ATOM 759 O O . MET A 1 99 ? 18.302 -6.937 4.554 1.00 86.12 99 MET A O 1
ATOM 763 N N . SER A 1 100 ? 17.981 -7.290 2.353 1.00 83.31 100 SER A N 1
ATOM 764 C CA . SER A 1 100 ? 19.292 -7.905 2.145 1.00 83.31 100 SER A CA 1
ATOM 765 C C . SER A 1 100 ? 20.425 -6.940 2.508 1.00 83.31 100 SER A C 1
ATOM 767 O O . SER A 1 100 ? 20.307 -5.713 2.424 1.00 83.31 100 SER A O 1
ATOM 769 N N . VAL A 1 101 ? 21.550 -7.496 2.955 1.00 82.75 101 VAL A N 1
ATOM 770 C CA . VAL A 1 101 ? 22.733 -6.693 3.271 1.00 82.75 101 VAL A CA 1
ATOM 771 C C . VAL A 1 101 ? 23.248 -6.062 1.977 1.00 82.75 101 VAL A C 1
ATOM 773 O O . VAL A 1 101 ? 23.445 -6.756 0.985 1.00 82.75 101 VAL A O 1
ATOM 776 N N . GLY A 1 102 ? 23.441 -4.741 1.985 1.00 83.75 102 GLY A N 1
ATOM 777 C CA . GLY A 1 102 ? 23.833 -3.986 0.792 1.00 83.75 102 GLY A CA 1
ATOM 778 C C . GLY A 1 102 ? 22.665 -3.534 -0.087 1.00 83.75 102 GLY A C 1
ATOM 779 O O . GLY A 1 102 ? 22.912 -2.937 -1.133 1.00 83.75 102 GLY A O 1
ATOM 780 N N . TYR A 1 103 ? 21.414 -3.761 0.334 1.00 83.69 103 TYR A N 1
ATOM 781 C CA . TYR A 1 103 ? 20.241 -3.256 -0.371 1.00 83.69 103 TYR A CA 1
ATOM 782 C C . TYR A 1 103 ? 20.316 -1.739 -0.562 1.00 83.69 103 TYR A C 1
ATOM 784 O O . TYR A 1 103 ? 20.352 -0.981 0.410 1.00 83.69 103 TYR A O 1
ATOM 792 N N . GLN A 1 104 ? 20.310 -1.306 -1.822 1.00 83.88 104 GLN A N 1
ATOM 793 C CA . GLN A 1 104 ? 20.184 0.097 -2.185 1.00 83.88 104 GLN A CA 1
ATOM 794 C C . GLN A 1 104 ? 18.725 0.380 -2.530 1.00 83.88 104 GLN A C 1
ATOM 796 O O . GLN A 1 104 ? 18.221 -0.150 -3.521 1.00 83.88 104 GLN A O 1
ATOM 801 N N . PRO A 1 105 ? 18.029 1.194 -1.724 1.00 81.56 105 PRO A N 1
ATOM 802 C CA . PRO A 1 105 ? 16.626 1.473 -1.951 1.00 81.56 105 PRO A CA 1
ATOM 803 C C . PRO A 1 105 ? 16.415 2.151 -3.326 1.00 81.56 105 PRO A C 1
ATOM 805 O O . PRO A 1 105 ? 16.999 3.212 -3.558 1.00 81.56 105 PRO A O 1
ATOM 808 N N . PRO A 1 106 ? 15.563 1.610 -4.226 1.00 86.06 106 PRO A N 1
ATOM 809 C CA . PRO A 1 106 ? 15.327 2.202 -5.537 1.00 86.06 106 PRO A CA 1
ATOM 810 C C . PRO A 1 106 ? 14.789 3.624 -5.433 1.00 86.06 106 PRO A C 1
ATOM 812 O O . PRO A 1 106 ? 14.162 4.002 -4.432 1.00 86.06 106 PRO A O 1
ATOM 815 N N . LYS A 1 107 ? 15.028 4.409 -6.483 1.00 88.44 107 LYS A N 1
ATOM 816 C CA . LYS A 1 107 ? 14.413 5.724 -6.651 1.00 88.44 107 LYS A CA 1
ATOM 817 C C . LYS A 1 107 ? 13.075 5.536 -7.347 1.00 88.44 107 LYS A C 1
ATOM 819 O O . LYS A 1 107 ? 13.033 5.029 -8.462 1.00 88.44 107 LYS A O 1
ATOM 824 N N . PHE A 1 108 ? 12.005 5.967 -6.695 1.00 88.69 108 PHE A N 1
ATOM 825 C CA . PHE A 1 108 ? 10.664 5.910 -7.257 1.00 88.69 108 PHE A CA 1
ATOM 826 C C . PHE A 1 108 ? 10.248 7.278 -7.776 1.00 88.69 108 PHE A C 1
ATOM 828 O O . PHE A 1 108 ? 10.546 8.307 -7.166 1.00 88.69 108 PHE A O 1
ATOM 835 N N . GLN A 1 109 ? 9.488 7.281 -8.865 1.00 89.44 109 GLN A N 1
ATOM 836 C CA . GLN A 1 109 ? 8.624 8.410 -9.159 1.00 89.44 109 GLN A CA 1
ATOM 837 C C . GLN A 1 109 ? 7.485 8.403 -8.136 1.00 89.44 109 GLN A C 1
ATOM 839 O O . GLN A 1 109 ? 6.710 7.453 -8.074 1.00 89.44 109 GLN A O 1
ATOM 844 N N . SER A 1 110 ? 7.408 9.437 -7.299 1.00 92.75 110 SER A N 1
ATOM 845 C CA . SER A 1 110 ? 6.363 9.502 -6.278 1.00 92.75 110 SER A CA 1
ATOM 846 C C . SER A 1 110 ? 4.993 9.801 -6.891 1.00 92.75 110 SER A C 1
ATOM 848 O O . SER A 1 110 ? 4.857 10.746 -7.672 1.00 92.75 110 SER A O 1
ATOM 850 N N . PHE A 1 111 ? 3.979 9.053 -6.470 1.00 95.56 111 PHE A N 1
ATOM 851 C CA . PHE A 1 111 ? 2.579 9.255 -6.820 1.00 95.56 111 PHE A CA 1
ATOM 852 C C . PHE A 1 111 ? 1.881 10.154 -5.798 1.00 95.56 111 PHE A C 1
ATOM 854 O O . PHE A 1 111 ? 2.003 9.946 -4.592 1.00 95.56 111 PHE A O 1
ATOM 861 N N . ASP A 1 112 ? 1.145 11.152 -6.288 1.00 93.19 112 ASP A N 1
ATOM 862 C CA . ASP A 1 112 ? 0.433 12.160 -5.489 1.00 93.19 112 ASP A CA 1
ATOM 863 C C . ASP A 1 112 ? -1.040 12.311 -5.886 1.00 93.19 112 ASP A C 1
ATOM 865 O O . ASP A 1 112 ? -1.595 13.403 -5.781 1.00 93.19 112 ASP A O 1
ATOM 869 N N . ARG A 1 113 ? -1.663 11.215 -6.352 1.00 90.44 113 ARG A N 1
ATOM 870 C CA . ARG A 1 113 ? -3.003 11.154 -6.976 1.00 90.44 113 ARG A CA 1
ATOM 871 C C . ARG A 1 113 ? -3.056 11.616 -8.434 1.00 90.44 113 ARG A C 1
ATOM 873 O O . ARG A 1 113 ? -4.064 11.380 -9.095 1.00 90.44 113 ARG A O 1
ATOM 880 N N . LYS A 1 114 ? -2.001 12.228 -8.975 1.00 88.38 114 LYS A N 1
ATOM 881 C CA . LYS A 1 114 ? -1.961 12.594 -10.397 1.00 88.38 114 LYS A CA 1
ATOM 882 C C . LYS A 1 114 ? -1.447 11.439 -11.251 1.00 88.38 114 LYS A C 1
ATOM 884 O O . LYS A 1 114 ? -0.451 10.800 -10.923 1.00 88.38 114 LYS A O 1
ATOM 889 N N . GLY A 1 115 ? -2.098 11.232 -12.391 1.00 88.44 115 GLY A N 1
ATOM 890 C CA . GLY A 1 115 ? -1.756 10.169 -13.334 1.00 88.44 115 GLY A CA 1
ATOM 891 C C . GLY A 1 115 ? -2.534 8.879 -13.083 1.00 88.44 115 GLY A C 1
ATOM 892 O O . GLY A 1 115 ? -3.510 8.856 -12.338 1.00 88.44 115 GLY A O 1
ATOM 893 N N . ASN A 1 116 ? -2.129 7.805 -13.757 1.00 92.75 116 ASN A N 1
ATOM 894 C CA . ASN A 1 116 ? -2.844 6.534 -13.732 1.00 92.75 116 ASN A CA 1
ATOM 895 C C . ASN A 1 116 ? -2.332 5.633 -12.586 1.00 92.75 116 ASN A C 1
ATOM 897 O O . ASN A 1 116 ? -1.173 5.209 -12.632 1.00 92.75 116 ASN A O 1
ATOM 901 N N . PRO A 1 117 ? -3.179 5.269 -11.602 1.00 95.38 117 PRO A N 1
ATOM 902 C CA . PRO A 1 117 ? -2.777 4.401 -10.494 1.00 95.38 117 PRO A CA 1
ATOM 903 C C . PRO A 1 117 ? -2.262 3.024 -10.939 1.00 95.38 117 PRO A C 1
ATOM 905 O O . PRO A 1 117 ? -1.308 2.518 -10.359 1.00 95.38 117 PRO A O 1
ATOM 908 N N . LYS A 1 118 ? -2.831 2.425 -11.998 1.00 94.94 118 LYS A N 1
ATOM 909 C CA . LYS A 1 118 ? -2.370 1.126 -12.523 1.00 94.94 118 LYS A CA 1
ATOM 910 C C . LYS A 1 118 ? -0.974 1.224 -13.134 1.00 94.94 118 LYS A C 1
ATOM 912 O O . LYS A 1 118 ? -0.162 0.327 -12.941 1.00 94.94 118 LYS A O 1
ATOM 917 N N . GLN A 1 119 ? -0.682 2.315 -13.846 1.00 95.25 119 GLN A N 1
ATOM 918 C CA . GLN A 1 119 ? 0.666 2.548 -14.379 1.00 95.25 119 GLN A CA 1
ATOM 919 C C . GLN A 1 119 ? 1.676 2.748 -13.248 1.00 95.25 119 GLN A C 1
ATOM 921 O O . GLN A 1 119 ? 2.769 2.197 -13.317 1.00 95.25 119 GLN A O 1
ATOM 926 N N . HIS A 1 120 ? 1.299 3.477 -12.191 1.00 96.19 120 HIS A N 1
ATOM 927 C CA . HIS A 1 120 ? 2.142 3.628 -11.002 1.00 96.19 120 HIS A CA 1
ATOM 928 C C . HIS A 1 120 ? 2.485 2.276 -10.369 1.00 96.19 120 HIS A C 1
ATOM 930 O O . HIS A 1 120 ? 3.657 1.992 -10.140 1.00 96.19 120 HIS A O 1
ATOM 936 N N . VAL A 1 121 ? 1.480 1.422 -10.148 1.00 95.56 121 VAL A N 1
ATOM 937 C CA .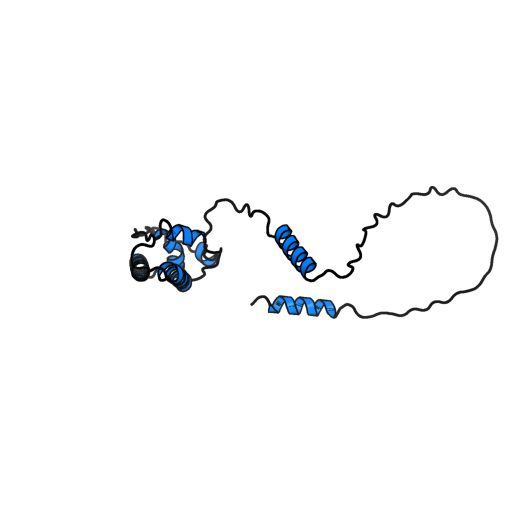 VAL A 1 121 ? 1.672 0.068 -9.604 1.00 95.56 121 VAL A CA 1
ATOM 938 C C . VAL A 1 121 ? 2.606 -0.757 -10.492 1.00 95.56 121 VAL A C 1
ATOM 940 O O . VAL A 1 121 ? 3.578 -1.315 -9.990 1.00 95.56 121 VAL A O 1
ATOM 943 N N . ALA A 1 122 ? 2.371 -0.783 -11.807 1.00 94.19 122 ALA A N 1
ATOM 944 C CA . ALA A 1 122 ? 3.214 -1.528 -12.741 1.00 94.19 122 ALA A CA 1
ATOM 945 C C . ALA A 1 122 ? 4.677 -1.046 -12.716 1.00 94.19 122 ALA A C 1
ATOM 947 O O . ALA A 1 122 ? 5.596 -1.857 -12.616 1.00 94.19 122 ALA A O 1
ATOM 948 N N . HIS A 1 123 ? 4.904 0.272 -12.735 1.00 93.81 123 HIS A N 1
ATOM 949 C CA . HIS A 1 123 ? 6.249 0.844 -12.641 1.00 93.81 123 HIS A CA 1
ATOM 950 C C . HIS A 1 123 ? 6.923 0.558 -11.298 1.00 93.81 123 HIS A C 1
ATOM 952 O O . HIS A 1 123 ? 8.125 0.290 -11.265 1.00 93.81 123 HIS A O 1
ATOM 958 N N . PHE A 1 124 ? 6.171 0.613 -10.198 1.00 94.50 124 PHE A N 1
ATOM 959 C CA . PHE A 1 124 ? 6.677 0.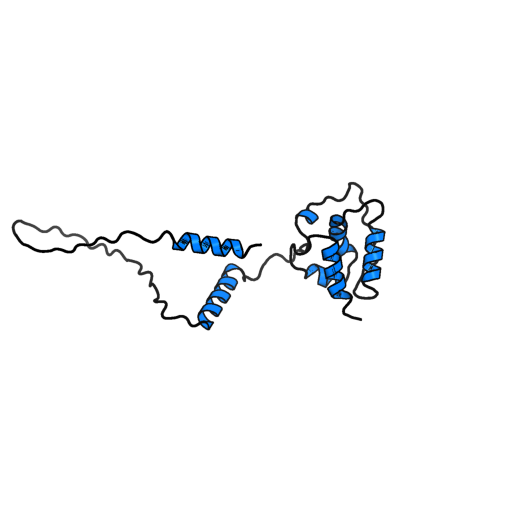279 -8.872 1.00 94.50 124 PHE A CA 1
ATOM 960 C C . PHE A 1 124 ? 7.149 -1.178 -8.811 1.00 94.50 124 PHE A C 1
ATOM 962 O O . PHE A 1 124 ? 8.282 -1.424 -8.399 1.00 94.50 124 PHE A O 1
ATOM 969 N N . VAL A 1 125 ? 6.319 -2.120 -9.274 1.00 93.12 125 VAL A N 1
ATOM 970 C CA . VAL A 1 125 ? 6.660 -3.549 -9.302 1.00 93.12 125 VAL A CA 1
ATOM 971 C C . VAL A 1 125 ? 7.906 -3.784 -10.149 1.00 93.12 125 VAL A C 1
ATOM 973 O O . VAL A 1 125 ? 8.848 -4.399 -9.661 1.00 93.12 125 VAL A O 1
ATOM 976 N N . GLU A 1 126 ? 7.966 -3.229 -11.362 1.00 91.81 126 GLU A N 1
ATOM 977 C CA . GLU A 1 126 ? 9.125 -3.381 -12.252 1.00 91.81 126 GLU A CA 1
ATOM 978 C C . GLU A 1 126 ? 10.411 -2.817 -11.626 1.00 91.81 126 GLU A C 1
ATOM 980 O O . GLU A 1 126 ? 11.464 -3.443 -11.679 1.00 91.81 126 GLU A O 1
ATOM 985 N N . THR A 1 127 ? 10.315 -1.670 -10.945 1.00 90.94 127 THR A N 1
ATOM 986 C CA . THR A 1 127 ? 11.449 -1.035 -10.247 1.00 90.94 127 THR A CA 1
ATOM 987 C C . THR A 1 127 ? 11.932 -1.854 -9.044 1.00 90.94 127 THR A C 1
ATOM 989 O O . THR A 1 127 ? 13.085 -1.737 -8.629 1.00 90.94 127 THR A O 1
ATOM 992 N N . CYS A 1 128 ? 11.052 -2.654 -8.442 1.00 87.62 128 CYS A N 1
ATOM 993 C CA . CYS A 1 128 ? 11.401 -3.543 -7.342 1.00 87.62 128 CYS A CA 1
ATOM 994 C C . CYS A 1 128 ? 11.850 -4.932 -7.816 1.00 87.62 128 CYS A C 1
ATOM 996 O O . CYS A 1 128 ? 12.513 -5.626 -7.048 1.00 87.62 128 CYS A O 1
ATOM 998 N N . ASN A 1 129 ? 11.509 -5.369 -9.030 1.00 76.88 129 ASN A N 1
ATOM 999 C CA . ASN A 1 129 ? 11.634 -6.765 -9.454 1.00 76.88 129 ASN A CA 1
ATOM 1000 C C . ASN A 1 129 ? 12.978 -7.125 -10.119 1.00 76.88 129 ASN A C 1
ATOM 1002 O O . ASN A 1 129 ? 13.047 -7.998 -10.980 1.00 76.88 129 ASN A O 1
ATOM 1006 N N . ASN A 1 130 ? 14.082 -6.504 -9.706 1.00 63.19 130 ASN A N 1
ATOM 1007 C CA . ASN A 1 130 ? 15.362 -6.696 -10.392 1.00 63.19 130 ASN A CA 1
ATOM 1008 C C . ASN A 1 130 ? 15.984 -8.101 -10.232 1.00 63.19 130 ASN A C 1
ATOM 1010 O O . ASN A 1 130 ? 16.906 -8.391 -10.988 1.00 63.19 130 ASN A O 1
ATOM 1014 N N . ALA A 1 131 ? 15.516 -8.962 -9.308 1.00 49.09 131 ALA A N 1
ATOM 1015 C CA . ALA A 1 131 ? 15.861 -10.400 -9.252 1.00 49.09 131 ALA A CA 1
ATOM 1016 C C . ALA A 1 131 ? 15.110 -11.182 -8.138 1.00 49.09 131 ALA A C 1
ATOM 1018 O O . ALA A 1 131 ? 15.764 -11.761 -7.278 1.00 49.09 131 ALA A O 1
ATOM 1019 N N . SER A 1 132 ? 13.768 -11.252 -8.141 1.00 57.19 132 SER A N 1
ATOM 1020 C CA . SER A 1 132 ? 12.951 -11.993 -7.138 1.00 57.19 132 SER A CA 1
ATOM 1021 C C . SER A 1 132 ? 12.691 -11.250 -5.818 1.00 57.19 132 SER A C 1
ATOM 1023 O O . SER A 1 132 ? 13.089 -11.694 -4.738 1.00 57.19 132 SER A O 1
ATOM 1025 N N . THR A 1 133 ? 11.966 -10.134 -5.885 1.00 68.19 133 THR A N 1
ATOM 1026 C CA . THR A 1 133 ? 11.461 -9.473 -4.672 1.00 68.19 133 THR A CA 1
ATOM 1027 C C . THR A 1 133 ? 10.189 -10.167 -4.184 1.00 68.19 133 THR A C 1
ATOM 1029 O O . THR A 1 133 ? 9.211 -10.269 -4.918 1.00 68.19 133 THR A O 1
ATOM 1032 N N . ASP A 1 134 ? 10.215 -10.639 -2.937 1.00 83.88 134 ASP A N 1
ATOM 1033 C CA . ASP A 1 134 ? 9.057 -11.183 -2.218 1.00 83.88 134 ASP A CA 1
ATOM 1034 C C . ASP A 1 134 ? 7.913 -10.148 -2.176 1.00 83.88 134 ASP A C 1
ATOM 1036 O O . ASP A 1 134 ? 8.156 -8.957 -1.954 1.00 83.88 134 ASP A O 1
ATOM 1040 N N . GLY A 1 135 ? 6.663 -10.581 -2.365 1.00 91.62 135 GLY A N 1
ATOM 1041 C CA . GLY A 1 135 ? 5.489 -9.710 -2.279 1.00 91.62 135 GLY A CA 1
ATOM 1042 C C . GLY A 1 135 ? 5.405 -8.958 -0.946 1.00 91.62 135 GLY A C 1
ATOM 1043 O O . GLY A 1 135 ? 5.049 -7.779 -0.920 1.00 91.62 135 GLY A O 1
ATOM 1044 N N . ASP A 1 136 ? 5.838 -9.569 0.156 1.00 93.50 136 ASP A N 1
ATOM 1045 C CA . ASP A 1 136 ? 5.870 -8.887 1.450 1.00 93.50 136 ASP A CA 1
ATOM 1046 C C . ASP A 1 136 ? 6.911 -7.738 1.461 1.00 93.50 136 ASP A C 1
ATOM 1048 O O . ASP A 1 136 ? 6.700 -6.685 2.074 1.00 93.50 136 ASP A O 1
ATOM 1052 N N . LEU A 1 137 ? 8.019 -7.867 0.717 1.00 92.12 137 LEU A N 1
ATOM 1053 C CA . LEU A 1 137 ? 8.974 -6.769 0.527 1.00 92.12 137 LEU A CA 1
ATOM 1054 C C . LEU A 1 137 ? 8.403 -5.654 -0.356 1.00 92.12 137 LEU A C 1
ATOM 1056 O O . LEU A 1 137 ? 8.746 -4.491 -0.136 1.00 92.12 137 LEU A O 1
ATOM 1060 N N . LEU A 1 138 ? 7.521 -5.964 -1.313 1.00 93.81 138 LEU A N 1
ATOM 1061 C CA . LEU A 1 138 ? 6.808 -4.942 -2.087 1.00 93.81 138 LEU A CA 1
ATOM 1062 C C . LEU A 1 138 ? 5.918 -4.089 -1.174 1.00 93.81 138 LEU A C 1
ATOM 1064 O O . LEU A 1 138 ? 6.016 -2.860 -1.202 1.00 93.81 138 LEU A O 1
ATOM 1068 N N . VAL A 1 139 ? 5.139 -4.721 -0.287 1.00 95.88 139 VAL A N 1
ATOM 1069 C CA . VAL A 1 139 ? 4.306 -4.019 0.712 1.00 95.88 139 VAL A CA 1
ATOM 1070 C C . VAL A 1 139 ? 5.149 -3.051 1.538 1.00 95.88 139 VAL A C 1
ATOM 1072 O O . VAL A 1 139 ? 4.812 -1.874 1.679 1.00 95.88 139 VAL A O 1
ATOM 1075 N N . LYS A 1 140 ? 6.293 -3.527 2.039 1.00 92.56 140 LYS A N 1
ATOM 1076 C CA . LYS A 1 140 ? 7.180 -2.747 2.907 1.00 92.56 140 LYS A CA 1
ATOM 1077 C C . LYS A 1 140 ? 7.761 -1.508 2.225 1.00 92.56 140 LYS A C 1
ATOM 1079 O O . LYS A 1 140 ? 8.065 -0.516 2.890 1.00 92.56 140 LYS A O 1
ATOM 1084 N N . GLN A 1 141 ? 7.938 -1.567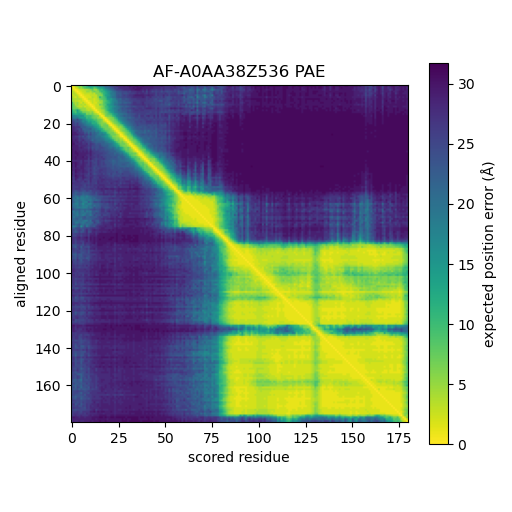 0.909 1.00 92.88 141 GLN A N 1
ATOM 1085 C CA . GLN A 1 141 ? 8.550 -0.501 0.124 1.00 92.88 141 GLN A CA 1
ATOM 1086 C C . GLN A 1 141 ? 7.558 0.475 -0.486 1.00 92.88 141 GLN A C 1
ATOM 1088 O O . GLN A 1 141 ? 7.957 1.598 -0.795 1.00 92.88 141 GLN A O 1
ATOM 1093 N N . PHE A 1 142 ? 6.297 0.077 -0.637 1.00 95.62 142 PHE A N 1
ATOM 1094 C CA . PHE A 1 142 ? 5.305 0.834 -1.390 1.00 95.62 142 PHE A CA 1
ATOM 1095 C C . PHE A 1 142 ? 5.167 2.286 -0.926 1.00 95.62 142 PHE A C 1
ATOM 1097 O O . PHE A 1 142 ? 5.133 3.193 -1.756 1.00 95.62 142 PHE A O 1
ATOM 1104 N N . VAL A 1 143 ? 5.226 2.527 0.389 1.00 95.12 143 VAL A N 1
ATOM 1105 C CA . VAL A 1 143 ? 5.175 3.869 0.994 1.00 95.12 143 VAL A CA 1
ATOM 1106 C C . VAL A 1 143 ? 6.209 4.846 0.417 1.00 95.12 143 VAL A C 1
ATOM 1108 O O . VAL A 1 143 ? 5.948 6.038 0.297 1.00 95.12 143 VAL A O 1
ATOM 1111 N N . ARG A 1 144 ? 7.376 4.349 -0.014 1.00 93.75 144 ARG A N 1
ATOM 1112 C CA . ARG A 1 144 ? 8.465 5.160 -0.589 1.00 93.75 144 ARG A CA 1
ATOM 1113 C C . ARG A 1 144 ? 8.136 5.687 -1.988 1.00 93.75 144 ARG A C 1
ATOM 1115 O O . ARG A 1 144 ? 8.834 6.564 -2.491 1.00 93.75 144 ARG A O 1
ATOM 1122 N N . SER A 1 145 ? 7.100 5.136 -2.613 1.00 95.81 145 SER A N 1
ATOM 1123 C CA . SER A 1 145 ? 6.574 5.557 -3.909 1.00 95.81 145 SER A CA 1
ATOM 1124 C C . SER A 1 145 ? 5.419 6.558 -3.787 1.00 95.81 145 SER A C 1
ATOM 1126 O O . SER A 1 145 ? 4.889 6.988 -4.806 1.00 95.81 145 SER A O 1
ATOM 1128 N N . LEU A 1 146 ? 5.022 6.953 -2.572 1.00 96.56 146 LEU A N 1
ATOM 1129 C CA . LEU A 1 146 ? 3.869 7.822 -2.321 1.00 96.56 146 LEU A CA 1
ATOM 1130 C C . LEU A 1 146 ? 4.310 9.193 -1.793 1.00 96.56 146 LEU A C 1
ATOM 1132 O O . LEU A 1 146 ? 5.320 9.312 -1.101 1.00 96.56 146 LEU A O 1
ATOM 1136 N N . ARG A 1 147 ? 3.540 10.240 -2.105 1.00 96.12 147 ARG A N 1
ATOM 1137 C CA . ARG A 1 147 ? 3.679 11.579 -1.509 1.00 96.12 147 ARG A CA 1
ATOM 1138 C C . ARG A 1 147 ? 2.321 12.283 -1.416 1.00 96.12 147 ARG A C 1
ATOM 1140 O O . ARG A 1 147 ? 1.367 11.884 -2.085 1.00 96.12 147 ARG A O 1
ATOM 1147 N N . GLY A 1 148 ? 2.254 13.361 -0.633 1.00 95.00 148 GLY A N 1
ATOM 1148 C CA . GLY A 1 148 ? 1.036 14.168 -0.468 1.00 95.00 148 GLY A CA 1
ATOM 1149 C C . GLY A 1 148 ? -0.168 13.303 -0.094 1.00 95.00 148 GLY A C 1
ATOM 1150 O O . GLY A 1 148 ? -0.022 12.342 0.654 1.00 95.00 148 GLY A O 1
ATOM 1151 N N . ASN A 1 149 ? -1.320 13.553 -0.717 1.00 93.12 149 ASN A N 1
ATOM 1152 C CA . ASN A 1 149 ? -2.572 12.850 -0.422 1.00 93.12 149 ASN A CA 1
ATOM 1153 C C . ASN A 1 149 ? -2.497 11.317 -0.538 1.00 93.12 149 ASN A C 1
ATOM 1155 O O . ASN A 1 149 ? -3.296 10.620 0.084 1.00 93.12 149 ASN A O 1
ATOM 1159 N N . ALA A 1 150 ? -1.590 10.779 -1.361 1.00 96.12 150 ALA A N 1
ATOM 1160 C CA . ALA A 1 150 ? -1.404 9.334 -1.451 1.00 96.12 150 ALA A CA 1
ATOM 1161 C C . ALA A 1 150 ? -0.662 8.778 -0.229 1.00 96.12 150 ALA A C 1
ATOM 1163 O O . ALA A 1 150 ? -0.977 7.689 0.240 1.00 96.12 150 ALA A O 1
ATOM 1164 N N . PHE A 1 151 ? 0.293 9.540 0.302 1.00 95.88 151 PHE A N 1
ATOM 1165 C CA . PHE A 1 151 ? 0.968 9.211 1.551 1.00 95.88 151 PHE A CA 1
ATOM 1166 C C . PHE A 1 151 ? 0.035 9.405 2.754 1.00 95.88 151 PHE A C 1
ATOM 1168 O O . PHE A 1 151 ? 0.003 8.538 3.620 1.00 95.88 151 PHE A O 1
ATOM 1175 N N . ASP A 1 152 ? -0.779 10.467 2.761 1.00 94.38 152 ASP A N 1
ATOM 1176 C CA . ASP A 1 152 ? -1.787 10.707 3.806 1.00 94.38 152 ASP A CA 1
ATOM 1177 C C . ASP A 1 152 ? -2.771 9.530 3.900 1.00 94.38 152 ASP A C 1
ATOM 1179 O O . ASP A 1 152 ? -2.973 8.952 4.960 1.00 94.38 152 ASP A O 1
ATOM 1183 N N . TRP A 1 153 ? -3.296 9.075 2.757 1.00 94.94 153 TRP A N 1
ATOM 1184 C CA . TRP A 1 153 ? -4.136 7.876 2.718 1.00 94.94 153 TRP A CA 1
ATOM 1185 C C . TRP A 1 153 ? -3.436 6.637 3.290 1.00 94.94 153 TRP A C 1
ATOM 1187 O O . TRP A 1 153 ? -4.068 5.848 3.984 1.00 94.94 153 TRP A O 1
ATOM 1197 N N . TYR A 1 154 ? -2.148 6.455 2.993 1.00 95.88 154 TYR A N 1
ATOM 1198 C CA . TYR A 1 154 ? -1.397 5.295 3.460 1.00 95.88 154 TYR A CA 1
ATOM 1199 C C . TYR A 1 154 ? -1.244 5.288 4.988 1.00 95.88 154 TYR A C 1
ATOM 1201 O O . TYR A 1 154 ? -1.351 4.227 5.599 1.00 95.88 154 TYR A O 1
ATOM 1209 N N . ILE A 1 155 ? -0.986 6.446 5.608 1.00 93.50 155 ILE A N 1
ATOM 1210 C CA . ILE A 1 155 ? -0.851 6.549 7.072 1.00 93.50 155 ILE A CA 1
ATOM 1211 C C . ILE A 1 155 ? -2.198 6.473 7.800 1.00 93.50 155 ILE A C 1
ATOM 1213 O O . ILE A 1 155 ? -2.221 6.108 8.972 1.00 93.50 155 ILE A O 1
ATOM 1217 N N . ASP A 1 156 ? -3.298 6.762 7.100 1.00 92.75 156 ASP A N 1
ATOM 1218 C CA . ASP A 1 156 ? -4.668 6.642 7.610 1.00 92.75 156 ASP A CA 1
ATOM 1219 C C . ASP A 1 156 ? -5.225 5.206 7.524 1.00 92.75 156 ASP A C 1
ATOM 1221 O O . ASP A 1 156 ? -6.322 4.927 8.017 1.00 92.75 156 ASP A O 1
ATOM 1225 N N . LEU A 1 157 ? -4.499 4.273 6.895 1.00 93.56 157 LEU A N 1
ATOM 1226 C CA . LEU A 1 157 ? -4.876 2.860 6.881 1.00 93.56 157 LEU A CA 1
ATOM 1227 C C . LEU A 1 157 ? -4.874 2.281 8.303 1.00 93.56 157 LEU A C 1
ATOM 1229 O O . LEU A 1 157 ? -3.998 2.567 9.121 1.00 93.56 157 LEU A O 1
ATOM 1233 N N . ALA A 1 158 ? -5.841 1.404 8.583 1.00 90.81 158 ALA A N 1
ATOM 1234 C CA . ALA A 1 158 ? -5.904 0.700 9.859 1.00 90.81 158 ALA A CA 1
ATOM 1235 C C . ALA A 1 158 ? -4.626 -0.123 10.119 1.00 90.81 158 ALA A C 1
ATOM 1237 O O . ALA A 1 158 ? -4.023 -0.683 9.205 1.00 90.81 158 ALA A O 1
ATOM 1238 N N . LEU A 1 159 ? -4.226 -0.217 11.386 1.00 89.25 159 LEU A N 1
ATOM 1239 C CA . LEU A 1 159 ? -3.040 -0.973 11.785 1.00 89.25 159 LEU A CA 1
ATOM 1240 C C . LEU A 1 159 ? -3.183 -2.456 11.459 1.00 89.25 159 LEU A C 1
ATOM 1242 O O . LEU A 1 159 ? -4.252 -3.034 11.652 1.00 89.25 159 LEU A O 1
ATOM 1246 N N . GLU A 1 160 ? -2.080 -3.058 11.008 1.00 90.25 160 GLU A N 1
ATOM 1247 C CA . GLU A 1 160 ? -1.990 -4.483 10.664 1.00 90.25 160 GLU A CA 1
ATOM 1248 C C . GLU A 1 160 ? -3.085 -4.956 9.683 1.00 90.25 160 GLU A C 1
ATOM 1250 O O . GLU A 1 160 ? -3.389 -6.146 9.617 1.00 90.25 160 GLU A O 1
ATOM 1255 N N . CYS A 1 161 ? -3.686 -4.041 8.913 1.00 93.06 161 CYS A N 1
ATOM 1256 C CA . CYS A 1 161 ? -4.758 -4.369 7.985 1.00 93.06 161 CYS A CA 1
ATOM 1257 C C . CYS A 1 161 ? -4.234 -4.958 6.678 1.00 93.06 161 CYS A C 1
ATOM 1259 O O . CYS A 1 161 ? -4.983 -5.679 6.031 1.00 93.06 161 CYS A O 1
ATOM 1261 N N . ILE A 1 162 ? -2.979 -4.690 6.300 1.00 97.38 162 ILE A N 1
ATOM 1262 C CA . ILE A 1 162 ? -2.358 -5.229 5.088 1.00 97.38 162 ILE A CA 1
ATOM 1263 C C . ILE A 1 162 ? -1.482 -6.441 5.416 1.00 97.38 162 ILE A C 1
ATOM 1265 O O . ILE A 1 162 ? -0.465 -6.314 6.098 1.00 97.38 162 ILE A O 1
ATOM 1269 N N . ASP A 1 163 ? -1.816 -7.603 4.856 1.00 96.12 163 ASP A N 1
ATOM 1270 C CA . ASP A 1 163 ? -1.023 -8.828 5.034 1.00 96.12 163 ASP A CA 1
ATOM 1271 C C . ASP A 1 163 ? -0.450 -9.403 3.729 1.00 96.12 163 ASP A C 1
ATOM 1273 O O . ASP A 1 163 ? 0.181 -10.454 3.752 1.00 96.12 163 ASP A O 1
ATOM 1277 N N . SER A 1 164 ? -0.652 -8.748 2.582 1.00 96.38 164 SER A N 1
ATOM 1278 C CA . SER A 1 164 ? -0.043 -9.168 1.314 1.00 96.38 164 SER A CA 1
ATOM 1279 C C . SER A 1 164 ? 0.057 -8.031 0.299 1.00 96.38 164 SER A C 1
ATOM 1281 O O . SER A 1 164 ? -0.630 -7.009 0.410 1.00 96.38 164 SER A O 1
ATOM 1283 N N . TRP A 1 165 ? 0.891 -8.230 -0.727 1.00 96.56 165 TRP A N 1
ATOM 1284 C CA . TRP A 1 165 ? 0.983 -7.310 -1.863 1.00 96.56 165 TRP A CA 1
ATOM 1285 C C . TRP A 1 165 ? -0.363 -7.123 -2.563 1.00 96.56 165 TRP A C 1
ATOM 1287 O O . TRP A 1 165 ? -0.797 -5.988 -2.741 1.00 96.56 165 TRP A O 1
ATOM 1297 N N . ASP A 1 166 ? -1.068 -8.217 -2.862 1.00 96.25 166 ASP A N 1
ATOM 1298 C CA . ASP A 1 166 ? -2.369 -8.152 -3.532 1.00 96.25 166 ASP A CA 1
ATOM 1299 C C . ASP A 1 166 ? -3.372 -7.303 -2.743 1.00 96.25 166 ASP A C 1
ATOM 1301 O O . ASP A 1 166 ? -4.229 -6.639 -3.320 1.00 96.25 166 ASP A O 1
ATOM 1305 N N . GLN A 1 167 ? -3.296 -7.327 -1.408 1.00 97.25 167 GLN A N 1
ATOM 1306 C CA . GLN A 1 167 ? -4.151 -6.493 -0.576 1.00 97.25 167 GLN A CA 1
ATOM 1307 C C . GLN A 1 167 ? -3.764 -5.016 -0.652 1.00 97.25 167 GLN A C 1
ATOM 1309 O O . GLN A 1 167 ? -4.649 -4.185 -0.839 1.00 97.25 167 GLN A O 1
ATOM 1314 N N . MET A 1 168 ? -2.471 -4.691 -0.566 1.00 97.69 168 MET A N 1
ATOM 1315 C CA . MET A 1 168 ? -1.985 -3.318 -0.749 1.00 97.69 168 MET A CA 1
ATOM 1316 C C . MET A 1 168 ? -2.409 -2.755 -2.111 1.00 97.69 168 MET A C 1
ATOM 1318 O O . MET A 1 168 ? -2.936 -1.646 -2.188 1.00 97.69 168 MET A O 1
ATOM 1322 N N . GLU A 1 169 ? -2.216 -3.532 -3.180 1.00 96.75 169 GLU A N 1
ATOM 1323 C CA . GLU A 1 169 ? -2.586 -3.146 -4.541 1.00 96.75 169 GLU A CA 1
ATOM 1324 C C . GLU A 1 169 ? -4.092 -2.893 -4.659 1.00 96.75 169 GLU A C 1
ATOM 1326 O O . GLU A 1 169 ? -4.500 -1.845 -5.163 1.00 96.75 169 GLU A O 1
ATOM 1331 N N . ARG A 1 170 ? -4.930 -3.807 -4.152 1.00 96.50 170 ARG A N 1
ATOM 1332 C CA . ARG A 1 170 ? -6.389 -3.631 -4.169 1.00 96.50 170 ARG A CA 1
ATOM 1333 C C . ARG A 1 170 ? -6.828 -2.383 -3.414 1.00 96.50 170 ARG A C 1
ATOM 1335 O O . ARG A 1 170 ? -7.605 -1.608 -3.962 1.00 96.50 170 ARG A O 1
ATOM 1342 N N . GLU A 1 171 ? -6.341 -2.171 -2.193 1.00 96.81 171 GLU A N 1
ATOM 1343 C CA . GLU A 1 171 ? -6.702 -0.997 -1.386 1.00 96.81 171 GLU A CA 1
ATOM 1344 C C . GLU A 1 171 ? -6.282 0.307 -2.079 1.00 96.81 171 GLU A C 1
ATOM 1346 O O . GLU A 1 171 ? -7.069 1.252 -2.187 1.00 96.81 171 GLU A O 1
ATOM 1351 N N . PHE A 1 172 ? -5.070 0.337 -2.6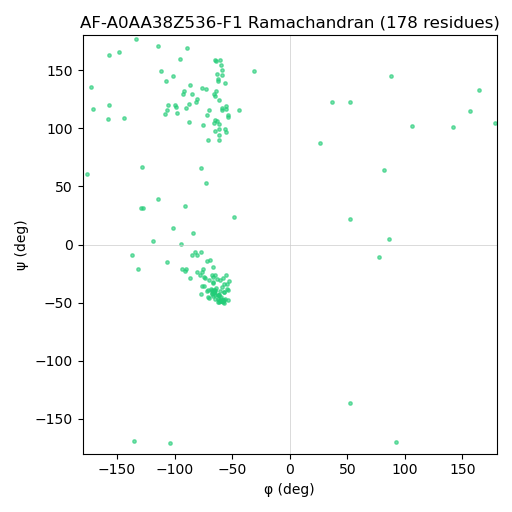40 1.00 96.88 172 PHE A N 1
ATOM 1352 C CA . PHE A 1 172 ? -4.568 1.484 -3.390 1.00 96.88 172 PHE A CA 1
ATOM 1353 C C . PHE A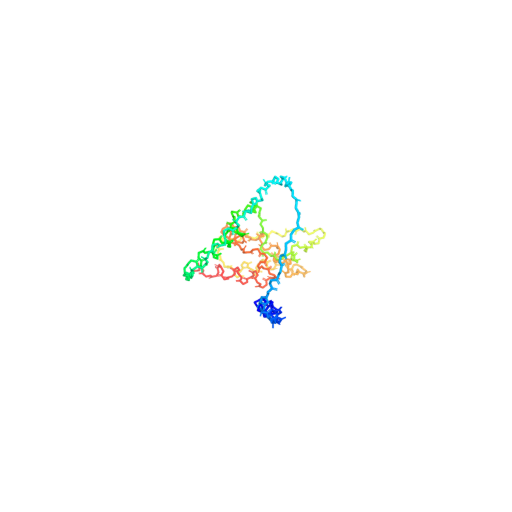 1 172 ? -5.410 1.775 -4.639 1.00 96.88 172 PHE A C 1
ATOM 1355 O O . PHE A 1 172 ? -5.833 2.913 -4.865 1.00 96.88 172 PHE A O 1
ATOM 1362 N N . LEU A 1 173 ? -5.689 0.754 -5.453 1.00 95.50 173 LEU A N 1
ATOM 1363 C CA . LEU A 1 173 ? -6.490 0.916 -6.663 1.00 95.50 173 LEU A CA 1
ATOM 1364 C C . LEU A 1 173 ? -7.935 1.298 -6.322 1.00 95.50 173 LEU A C 1
ATOM 1366 O O . LEU A 1 173 ? -8.462 2.222 -6.933 1.00 95.50 173 LEU A O 1
ATOM 1370 N N . ASN A 1 174 ? -8.553 0.696 -5.306 1.00 94.75 174 ASN A N 1
ATOM 1371 C CA . ASN A 1 174 ? -9.894 1.081 -4.853 1.00 94.75 174 ASN A CA 1
ATOM 1372 C C . ASN A 1 174 ? -9.958 2.567 -4.472 1.00 94.75 174 ASN A C 1
ATOM 1374 O O . ASN A 1 174 ? -10.919 3.263 -4.822 1.00 94.75 174 ASN A O 1
ATOM 1378 N N . ARG A 1 175 ? -8.913 3.075 -3.805 1.00 94.44 175 ARG A N 1
ATOM 1379 C CA . ARG A 1 175 ? -8.838 4.476 -3.386 1.00 94.44 175 ARG A CA 1
ATOM 1380 C C . ARG A 1 175 ? -8.652 5.446 -4.549 1.00 94.44 175 ARG A C 1
ATOM 1382 O O . ARG A 1 175 ? -9.315 6.483 -4.572 1.00 94.44 175 ARG A O 1
ATOM 1389 N N . PHE A 1 176 ? -7.738 5.156 -5.474 1.00 93.50 176 PHE A N 1
ATOM 1390 C CA . PHE A 1 176 ? -7.279 6.143 -6.462 1.00 93.50 176 PHE A CA 1
ATOM 1391 C C . PHE A 1 176 ? -7.792 5.917 -7.884 1.00 93.50 176 PHE A C 1
ATOM 1393 O O . PHE A 1 176 ? -7.731 6.841 -8.694 1.00 93.50 176 PHE A O 1
ATOM 1400 N N . TYR A 1 177 ? -8.333 4.740 -8.200 1.00 85.19 177 TYR A N 1
ATOM 1401 C CA . TYR A 1 177 ? -8.957 4.468 -9.499 1.00 85.19 177 TYR A CA 1
ATOM 1402 C C . TYR A 1 177 ? -10.354 5.104 -9.611 1.00 85.19 177 TYR A C 1
ATOM 1404 O O . TYR A 1 177 ? -10.799 5.424 -10.707 1.00 85.19 177 TYR A O 1
ATOM 1412 N N . SER A 1 178 ? -11.007 5.368 -8.473 1.00 61.81 178 SER A N 1
ATOM 1413 C CA . SER A 1 178 ? -12.390 5.865 -8.382 1.00 61.81 178 SER A CA 1
ATOM 1414 C C . SER A 1 178 ? -12.549 7.388 -8.525 1.00 61.81 178 SER A C 1
ATOM 1416 O O . SER A 1 178 ? -13.619 7.911 -8.233 1.00 61.81 178 SER A O 1
ATOM 1418 N N . THR A 1 179 ? -11.500 8.129 -8.909 1.00 54.28 179 THR A N 1
ATOM 1419 C CA . THR A 1 179 ? -11.550 9.608 -8.982 1.00 54.28 179 THR A CA 1
ATOM 1420 C C . THR A 1 179 ? -11.101 10.201 -10.320 1.00 54.28 179 THR A C 1
ATOM 1422 O O . THR A 1 179 ? -10.546 11.299 -10.328 1.00 54.28 179 THR A O 1
ATOM 1425 N N . GLN A 1 180 ? -11.320 9.483 -11.429 1.00 49.66 180 GLN A N 1
ATOM 1426 C CA . GLN A 1 180 ? -11.336 10.108 -12.761 1.00 49.66 180 GLN A CA 1
ATOM 1427 C C . GLN A 1 180 ? -12.646 10.851 -13.005 1.00 49.66 180 GLN A C 1
ATOM 1429 O O . GLN A 1 180 ? -13.696 10.334 -12.563 1.00 49.66 180 GLN A O 1
#